Protein AF-A0A7C6KVX8-F1 (afdb_monomer)

Radius of gyration: 25.44 Å; Cα contacts (8 Å, |Δi|>4): 191; chains: 1; bounding box: 73×36×82 Å

Solvent-accessible surface area (backbone atoms only — not comparable to full-atom values): 11932 Å² total; per-residue (Å²): 121,67,71,62,55,55,54,54,48,50,69,53,52,52,57,51,51,51,51,53,50,49,52,53,51,48,54,49,52,55,50,52,53,51,52,50,56,51,50,50,53,52,53,51,50,55,49,51,52,50,51,53,52,51,48,54,50,51,53,39,50,52,25,49,78,69,70,36,53,68,60,26,51,53,50,50,52,53,54,48,51,57,48,48,57,53,47,54,48,60,64,42,96,44,65,71,57,26,53,47,52,54,50,52,36,57,59,26,52,80,67,69,28,49,64,46,72,58,85,64,84,68,69,61,83,66,73,63,62,65,70,33,53,56,51,38,54,52,51,44,46,60,52,34,52,63,48,40,76,74,47,97,60,95,70,48,51,37,40,35,37,74,47,78,54,102,92,51,44,29,42,34,30,38,20,72,65,31,33,37,40,37,49,38,72,61,41,73,53,60,78,60,84,76,93,65,69,79,82,63,50,49,75,44,54,58,91,57,75,93,76,126

Structure (mmCIF, N/CA/C/O backbone):
data_AF-A0A7C6KVX8-F1
#
_entry.id   AF-A0A7C6KVX8-F1
#
loop_
_atom_site.group_PDB
_atom_site.id
_atom_site.type_symbol
_atom_site.label_atom_id
_atom_site.label_alt_id
_atom_site.label_comp_id
_atom_site.label_asym_id
_atom_site.label_entity_id
_atom_site.label_seq_id
_atom_site.pdbx_PDB_ins_code
_atom_site.Cartn_x
_atom_site.Cartn_y
_atom_site.Cartn_z
_atom_site.occupancy
_atom_site.B_iso_or_equiv
_atom_site.auth_seq_id
_atom_site.auth_comp_id
_atom_site.auth_asym_id
_atom_site.auth_atom_id
_atom_site.pdbx_PDB_model_num
ATOM 1 N N . MET A 1 1 ? 49.716 -6.252 -47.836 1.00 56.88 1 MET A N 1
ATOM 2 C CA . MET A 1 1 ? 48.627 -5.275 -47.595 1.00 56.88 1 MET A CA 1
ATOM 3 C C . MET A 1 1 ? 47.658 -5.739 -46.505 1.00 56.88 1 MET A C 1
ATOM 5 O O . MET A 1 1 ? 47.149 -4.898 -45.782 1.00 56.88 1 MET A O 1
ATOM 9 N N . GLU A 1 2 ? 47.476 -7.051 -46.317 1.00 58.69 2 GLU A N 1
ATOM 10 C CA . GLU A 1 2 ? 46.505 -7.633 -45.374 1.00 58.69 2 GLU A CA 1
ATOM 11 C C . GLU A 1 2 ? 46.768 -7.326 -43.886 1.00 58.69 2 GLU A C 1
ATOM 13 O O . GLU A 1 2 ? 45.839 -7.007 -43.153 1.00 58.69 2 GLU A O 1
ATOM 18 N N . SER A 1 3 ? 48.030 -7.317 -43.436 1.00 62.38 3 SER A N 1
ATOM 19 C CA . SER A 1 3 ? 48.394 -7.066 -42.024 1.00 62.38 3 SER A CA 1
ATOM 20 C C . SER A 1 3 ? 47.939 -5.695 -41.485 1.00 62.38 3 SER A C 1
ATOM 22 O O . SER A 1 3 ? 47.524 -5.598 -40.331 1.00 62.38 3 SER A O 1
ATOM 24 N N . LYS A 1 4 ? 47.943 -4.640 -42.315 1.00 62.94 4 LYS A N 1
ATOM 25 C CA . LYS A 1 4 ? 47.500 -3.296 -41.895 1.00 62.94 4 LYS A CA 1
ATOM 26 C C . LYS A 1 4 ? 45.980 -3.217 -41.715 1.00 62.94 4 LYS A C 1
ATOM 28 O O . LYS A 1 4 ? 45.514 -2.502 -40.834 1.00 62.94 4 LYS A O 1
ATOM 33 N N . THR A 1 5 ? 45.217 -3.988 -42.488 1.00 66.88 5 THR A N 1
ATOM 34 C CA . THR A 1 5 ? 43.752 -4.055 -42.388 1.00 66.88 5 THR A CA 1
ATOM 35 C C . THR A 1 5 ? 43.309 -4.731 -41.087 1.00 66.88 5 THR A C 1
ATOM 37 O O . THR A 1 5 ? 42.406 -4.233 -40.417 1.00 66.88 5 THR A O 1
ATOM 40 N N . TYR A 1 6 ? 43.994 -5.804 -40.671 1.00 68.19 6 TYR A N 1
ATOM 41 C CA . TYR A 1 6 ? 43.733 -6.467 -39.386 1.00 68.19 6 TYR A CA 1
ATOM 42 C C . TYR A 1 6 ? 44.066 -5.575 -38.183 1.00 68.19 6 TYR A C 1
ATOM 44 O O . TYR A 1 6 ? 43.321 -5.566 -37.204 1.00 68.19 6 TYR A O 1
ATOM 52 N N . LEU A 1 7 ? 45.135 -4.776 -38.271 1.00 67.81 7 LEU A N 1
ATOM 53 C CA . LEU A 1 7 ? 45.539 -3.851 -37.208 1.00 67.81 7 LEU A CA 1
ATOM 54 C C . LEU A 1 7 ? 44.492 -2.746 -36.968 1.00 67.81 7 LEU A C 1
ATOM 56 O O . LEU A 1 7 ? 44.162 -2.435 -35.824 1.00 67.81 7 LEU A O 1
ATOM 60 N N . ILE A 1 8 ? 43.932 -2.188 -38.048 1.00 67.81 8 ILE A N 1
ATOM 61 C CA . ILE A 1 8 ? 42.885 -1.154 -37.987 1.00 67.81 8 ILE A CA 1
ATOM 62 C C . ILE A 1 8 ? 41.564 -1.751 -37.478 1.00 67.81 8 ILE A C 1
ATOM 64 O O . ILE A 1 8 ? 40.903 -1.150 -36.633 1.00 67.81 8 ILE A O 1
ATOM 68 N N . GLY A 1 9 ? 41.204 -2.958 -37.930 1.00 67.44 9 GLY A N 1
ATOM 69 C CA . GLY A 1 9 ? 40.016 -3.668 -37.448 1.00 67.44 9 GLY A CA 1
ATOM 70 C C . GLY A 1 9 ? 40.066 -3.946 -35.943 1.00 67.44 9 GLY A C 1
ATOM 71 O O . GLY A 1 9 ? 39.089 -3.697 -35.238 1.00 67.44 9 GLY A O 1
ATOM 72 N N . PHE A 1 10 ? 41.220 -4.375 -35.422 1.00 77.12 10 PHE A N 1
ATOM 73 C CA . PHE A 1 10 ? 41.399 -4.627 -33.989 1.00 77.12 10 PHE A CA 1
ATOM 74 C C . PHE A 1 10 ? 41.313 -3.339 -33.157 1.00 77.12 10 PHE A C 1
ATOM 76 O O . PHE A 1 10 ? 40.683 -3.332 -32.102 1.00 77.12 10 PHE A O 1
ATOM 83 N N . GLY A 1 11 ? 41.871 -2.232 -33.662 1.00 81.31 11 GLY A N 1
ATOM 84 C CA . GLY A 1 11 ? 41.847 -0.930 -32.989 1.00 81.31 11 GLY A CA 1
ATOM 85 C C . GLY A 1 11 ? 40.451 -0.326 -32.808 1.00 81.31 11 GLY A C 1
ATOM 86 O O . GLY A 1 11 ? 40.262 0.480 -31.903 1.00 81.31 11 GLY A O 1
ATOM 87 N N . VAL A 1 12 ? 39.467 -0.728 -33.622 1.00 84.75 12 VAL A N 1
ATOM 88 C CA . VAL A 1 12 ? 38.090 -0.200 -33.564 1.00 84.75 12 VAL A CA 1
ATOM 89 C C . VAL A 1 12 ? 37.104 -1.213 -32.977 1.00 84.75 12 VAL A C 1
ATOM 91 O O . VAL A 1 12 ? 36.265 -0.853 -32.157 1.00 84.75 12 VAL A O 1
ATOM 94 N N . ILE A 1 13 ? 37.208 -2.494 -33.335 1.00 87.19 13 ILE A N 1
ATOM 95 C CA . ILE A 1 13 ? 36.254 -3.522 -32.885 1.00 87.19 13 ILE A CA 1
ATOM 96 C C . ILE A 1 13 ? 36.458 -3.853 -31.403 1.00 87.19 13 ILE A C 1
ATOM 98 O O . ILE A 1 13 ? 35.490 -3.995 -30.657 1.00 87.19 13 ILE A O 1
ATOM 102 N N . PHE A 1 14 ? 37.710 -3.937 -30.951 1.00 89.19 14 PHE A N 1
ATOM 103 C CA . PHE A 1 14 ? 38.033 -4.266 -29.566 1.00 89.19 14 PHE A CA 1
ATOM 104 C C . PHE A 1 14 ? 37.477 -3.254 -28.541 1.00 89.19 14 PHE A C 1
ATOM 106 O O . PHE A 1 14 ? 36.813 -3.690 -27.596 1.00 89.19 14 PHE A O 1
ATOM 113 N N . PRO A 1 15 ? 37.636 -1.922 -28.704 1.00 91.25 15 PRO A N 1
ATOM 114 C CA . PRO A 1 15 ? 37.025 -0.967 -27.779 1.00 91.25 15 PRO A CA 1
ATOM 115 C C . PRO A 1 15 ? 35.493 -0.985 -27.833 1.00 91.25 15 PRO A C 1
ATOM 117 O O . PRO A 1 15 ? 34.857 -0.840 -26.792 1.00 91.25 15 PRO A O 1
ATOM 120 N N . ILE A 1 16 ? 34.883 -1.234 -28.999 1.00 92.50 16 ILE A N 1
ATOM 121 C CA . ILE A 1 16 ? 33.421 -1.383 -29.109 1.00 92.50 16 ILE A CA 1
ATOM 122 C C . ILE A 1 16 ? 32.939 -2.581 -28.281 1.00 92.50 16 ILE A C 1
ATOM 124 O O . ILE A 1 16 ? 31.969 -2.459 -27.532 1.00 92.50 16 ILE A O 1
ATOM 128 N N . LEU A 1 17 ? 33.636 -3.719 -28.352 1.00 92.12 17 LEU A N 1
ATOM 129 C CA . LEU A 1 17 ? 33.320 -4.895 -27.539 1.00 92.12 17 LEU A CA 1
ATOM 130 C C . LEU A 1 17 ? 33.461 -4.612 -26.039 1.00 92.12 17 LEU A C 1
ATOM 132 O O . LEU A 1 17 ? 32.598 -5.026 -25.265 1.00 92.12 17 LEU A O 1
ATOM 136 N N . ILE A 1 18 ? 34.490 -3.863 -25.627 1.00 94.12 18 ILE A N 1
ATOM 137 C CA . ILE A 1 18 ? 34.662 -3.441 -24.228 1.00 94.12 18 ILE A CA 1
ATOM 138 C C . ILE A 1 18 ? 33.504 -2.546 -23.780 1.00 94.12 18 ILE A C 1
ATOM 140 O O . ILE A 1 18 ? 32.962 -2.765 -22.700 1.00 94.12 18 ILE A O 1
ATOM 144 N N . ILE A 1 19 ? 33.088 -1.577 -24.598 1.00 94.81 19 ILE A N 1
ATOM 145 C CA . ILE A 1 19 ? 31.966 -0.683 -24.276 1.00 94.81 19 ILE A CA 1
ATOM 146 C C . ILE A 1 19 ? 30.667 -1.483 -24.132 1.00 94.81 19 ILE A C 1
ATOM 148 O O . ILE A 1 19 ? 29.931 -1.288 -23.166 1.00 94.81 19 ILE A O 1
ATOM 152 N N . ILE A 1 20 ? 30.400 -2.426 -25.043 1.00 94.75 20 ILE A N 1
ATOM 153 C CA . ILE A 1 20 ? 29.229 -3.312 -24.959 1.00 94.75 20 ILE A CA 1
ATOM 154 C C . ILE A 1 20 ? 29.292 -4.154 -23.680 1.00 94.75 20 ILE A C 1
ATOM 156 O O . ILE A 1 20 ? 28.305 -4.245 -22.950 1.00 94.75 20 ILE A O 1
ATOM 160 N N . PHE A 1 21 ? 30.452 -4.733 -23.369 1.00 94.88 21 PHE A N 1
ATOM 161 C CA . PHE A 1 21 ? 30.649 -5.538 -22.167 1.00 94.88 21 PHE A CA 1
ATOM 162 C C . PHE A 1 21 ? 30.443 -4.720 -20.883 1.00 94.88 21 PHE A C 1
ATOM 164 O O . PHE A 1 21 ? 29.712 -5.147 -19.986 1.00 94.88 21 PHE A O 1
ATOM 171 N N . GLN A 1 22 ? 30.999 -3.507 -20.819 1.00 92.12 22 GLN A N 1
ATOM 172 C CA . GLN A 1 22 ? 30.779 -2.574 -19.714 1.00 92.12 22 GLN A CA 1
ATOM 173 C C . GLN A 1 22 ? 29.308 -2.166 -19.594 1.00 92.12 22 GLN A C 1
ATOM 175 O O . GLN A 1 22 ? 28.780 -2.148 -18.485 1.00 92.12 22 GLN A O 1
ATOM 180 N N . ALA A 1 23 ? 28.612 -1.914 -20.707 1.00 93.06 23 ALA A N 1
ATOM 181 C CA . ALA A 1 23 ? 27.185 -1.593 -20.706 1.00 93.06 23 ALA A CA 1
ATOM 182 C C . ALA A 1 23 ? 26.330 -2.759 -20.173 1.00 93.06 23 ALA A C 1
ATOM 184 O O . ALA A 1 23 ? 25.389 -2.545 -19.403 1.00 93.06 23 ALA A O 1
ATOM 185 N N . VAL A 1 24 ? 26.675 -4.002 -20.526 1.00 93.94 24 VAL A N 1
ATOM 186 C CA . VAL A 1 24 ? 26.011 -5.211 -20.011 1.00 93.94 24 VAL A CA 1
ATOM 187 C C . VAL A 1 24 ? 26.239 -5.363 -18.505 1.00 93.94 24 VAL A C 1
ATOM 189 O O . VAL A 1 24 ? 25.276 -5.578 -17.762 1.00 93.94 24 VAL A O 1
ATOM 192 N N . ILE A 1 25 ? 27.481 -5.202 -18.034 1.00 92.88 25 ILE A N 1
ATOM 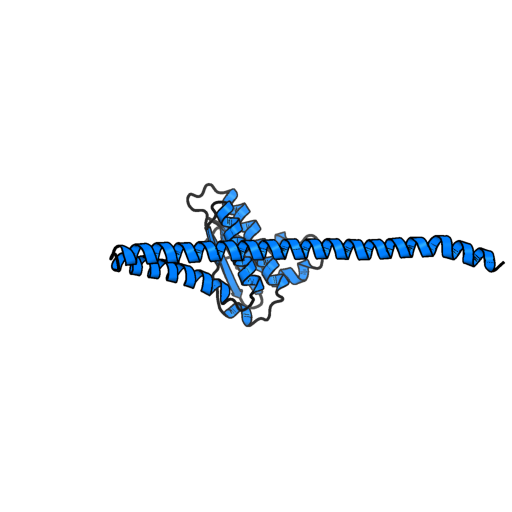193 C CA . ILE A 1 25 ? 27.819 -5.249 -16.602 1.00 92.88 25 ILE A CA 1
ATOM 194 C C . ILE A 1 25 ? 27.097 -4.138 -15.841 1.00 92.88 25 ILE A C 1
ATOM 196 O O . ILE A 1 25 ? 26.489 -4.399 -14.804 1.00 92.88 25 ILE A O 1
ATOM 200 N N . TYR A 1 26 ? 27.102 -2.918 -16.374 1.00 92.50 26 TYR A N 1
ATOM 201 C CA . TYR A 1 26 ? 26.424 -1.776 -15.776 1.00 92.50 26 TYR A CA 1
ATOM 202 C C . TYR A 1 26 ? 24.926 -2.052 -15.606 1.00 92.50 26 TYR A C 1
ATOM 204 O O . TYR A 1 26 ? 24.391 -1.921 -14.506 1.00 92.50 26 TYR A O 1
ATOM 212 N N . LYS A 1 27 ? 24.256 -2.546 -16.657 1.00 88.25 27 LYS A N 1
ATOM 213 C CA . LYS A 1 27 ? 22.830 -2.899 -16.602 1.00 88.25 27 LYS A CA 1
ATOM 214 C C . LYS A 1 27 ? 22.548 -4.004 -15.580 1.00 88.25 27 LYS A C 1
ATOM 216 O O . LYS A 1 27 ? 21.542 -3.935 -14.873 1.00 88.25 27 LYS A O 1
ATOM 221 N N . LYS A 1 28 ? 23.431 -5.004 -15.468 1.00 91.06 28 LYS A N 1
ATOM 222 C CA . LYS A 1 28 ? 23.326 -6.064 -14.453 1.00 91.06 28 LYS A CA 1
ATOM 223 C C . LYS A 1 28 ? 23.480 -5.504 -13.038 1.00 91.06 28 LYS A C 1
ATOM 225 O O . LYS A 1 28 ? 22.667 -5.836 -12.183 1.00 91.06 28 LYS A O 1
ATOM 230 N N . ASN A 1 29 ? 24.459 -4.633 -12.804 1.00 89.06 29 ASN A N 1
ATOM 231 C CA . ASN A 1 29 ? 24.709 -4.023 -11.497 1.00 89.06 29 ASN A CA 1
ATOM 232 C C . ASN A 1 29 ? 23.546 -3.131 -11.051 1.00 89.06 29 ASN A C 1
ATOM 234 O O . ASN A 1 29 ? 23.109 -3.231 -9.907 1.00 89.06 29 ASN A O 1
ATOM 238 N N . VAL A 1 30 ? 22.983 -2.328 -11.961 1.00 89.75 30 VAL A N 1
ATOM 239 C CA . VAL A 1 30 ? 21.767 -1.543 -11.689 1.00 89.75 30 VAL A CA 1
ATOM 240 C C . VAL A 1 30 ? 20.596 -2.462 -11.341 1.00 89.75 30 VAL A C 1
ATOM 242 O O . VAL A 1 30 ? 19.888 -2.213 -10.369 1.00 89.75 30 VAL A O 1
ATOM 245 N N . ARG A 1 31 ? 20.411 -3.562 -12.085 1.00 84.44 31 ARG A N 1
ATOM 246 C CA . ARG A 1 31 ? 19.345 -4.532 -11.806 1.00 84.44 31 ARG A CA 1
ATOM 247 C C . ARG A 1 31 ? 19.525 -5.205 -10.446 1.00 84.44 31 ARG A C 1
ATOM 249 O O . ARG A 1 31 ? 18.557 -5.317 -9.710 1.00 84.44 31 ARG A O 1
ATOM 256 N N . LEU A 1 32 ? 20.743 -5.621 -10.104 1.00 88.62 32 LEU A N 1
ATOM 257 C CA . LEU A 1 32 ? 21.057 -6.223 -8.805 1.00 88.62 32 LEU A CA 1
ATOM 258 C C . LEU A 1 32 ? 20.815 -5.246 -7.655 1.00 88.62 32 LEU A C 1
ATOM 260 O O . LEU A 1 32 ? 20.210 -5.625 -6.658 1.00 88.62 32 LEU A O 1
ATOM 264 N N . LYS A 1 33 ? 21.215 -3.980 -7.816 1.00 87.44 33 LYS A N 1
ATOM 265 C CA . LYS A 1 33 ? 20.947 -2.939 -6.822 1.00 87.44 33 LYS A CA 1
ATOM 266 C C . LYS A 1 33 ? 19.443 -2.745 -6.607 1.00 87.44 33 LYS A C 1
ATOM 268 O O . LYS A 1 33 ? 18.997 -2.741 -5.467 1.00 87.44 33 LYS A O 1
ATOM 273 N N . LEU A 1 34 ? 18.668 -2.693 -7.693 1.00 78.38 34 LEU A N 1
ATOM 274 C CA . LEU A 1 34 ? 17.209 -2.607 -7.630 1.00 78.38 34 LEU A CA 1
ATOM 275 C C . LEU A 1 34 ? 16.588 -3.824 -6.925 1.00 78.38 34 LEU A C 1
ATOM 277 O O . LEU A 1 34 ? 15.692 -3.656 -6.105 1.00 78.38 34 LEU A O 1
ATOM 281 N N . LEU A 1 35 ? 17.053 -5.043 -7.224 1.00 77.50 35 LEU A N 1
ATOM 282 C CA . LEU A 1 35 ? 16.567 -6.250 -6.546 1.00 77.50 35 LEU A CA 1
ATOM 283 C C . LEU A 1 35 ? 16.847 -6.202 -5.041 1.00 77.50 35 LEU A C 1
ATOM 285 O O . LEU A 1 35 ? 15.952 -6.512 -4.262 1.00 77.50 35 LEU A O 1
ATOM 289 N N . ASN A 1 36 ? 18.049 -5.783 -4.642 1.00 82.50 36 ASN A N 1
ATOM 290 C CA . ASN A 1 36 ? 18.420 -5.675 -3.232 1.00 82.50 36 ASN A CA 1
ATOM 291 C C . ASN A 1 36 ? 17.589 -4.606 -2.511 1.00 82.50 36 ASN A C 1
ATOM 293 O O . ASN A 1 36 ? 17.108 -4.850 -1.412 1.00 82.50 36 ASN A O 1
ATOM 297 N N . GLU A 1 37 ? 17.367 -3.445 -3.133 1.00 80.12 37 GLU A N 1
ATOM 298 C CA . GLU A 1 37 ? 16.512 -2.391 -2.569 1.00 80.12 37 GLU A CA 1
ATOM 299 C C . GLU A 1 37 ? 15.067 -2.872 -2.385 1.00 80.12 37 GLU A C 1
ATOM 301 O O . GLU A 1 37 ? 14.465 -2.641 -1.338 1.00 80.12 37 GLU A O 1
ATOM 306 N N . ILE A 1 38 ? 14.520 -3.586 -3.374 1.00 75.25 38 ILE A N 1
ATOM 307 C CA . ILE A 1 38 ? 13.195 -4.203 -3.268 1.00 75.25 38 ILE A CA 1
ATOM 308 C C . ILE A 1 38 ? 13.185 -5.232 -2.132 1.00 75.25 38 ILE A C 1
ATOM 310 O O . ILE A 1 38 ? 12.278 -5.216 -1.304 1.00 75.25 38 ILE A O 1
ATOM 314 N N . GLN A 1 39 ? 14.191 -6.105 -2.060 1.00 75.56 39 GLN A N 1
ATOM 315 C CA . GLN A 1 39 ? 14.293 -7.127 -1.022 1.00 75.56 39 GLN A CA 1
ATOM 316 C C . GLN A 1 39 ? 14.352 -6.511 0.379 1.00 75.56 39 GLN A C 1
ATOM 318 O O . GLN A 1 39 ? 13.631 -6.963 1.266 1.00 75.56 39 GLN A O 1
ATOM 323 N N . GLU A 1 40 ? 15.142 -5.457 0.575 1.00 81.88 40 GLU A N 1
ATOM 324 C CA . GLU A 1 40 ? 15.205 -4.739 1.849 1.00 81.88 40 GLU A CA 1
ATOM 325 C C . GLU A 1 40 ? 13.864 -4.099 2.213 1.00 81.88 40 GLU A C 1
ATOM 327 O O . GLU A 1 40 ? 13.428 -4.230 3.356 1.00 81.88 40 GLU A O 1
ATOM 332 N N . GLN A 1 41 ? 13.159 -3.497 1.248 1.00 70.94 41 GLN A N 1
ATOM 333 C CA . GLN A 1 41 ? 11.810 -2.960 1.471 1.00 70.94 41 GLN A CA 1
ATOM 334 C C . GLN A 1 41 ? 10.815 -4.053 1.891 1.00 70.94 41 GLN A C 1
ATOM 336 O O . GLN A 1 41 ? 10.010 -3.854 2.804 1.00 70.94 41 GLN A O 1
ATOM 341 N N . TYR A 1 42 ? 10.878 -5.234 1.270 1.00 65.06 42 TYR A N 1
ATOM 342 C CA . TYR A 1 42 ? 10.060 -6.379 1.678 1.00 65.06 42 TYR A CA 1
ATOM 343 C C . TYR A 1 42 ? 10.419 -6.858 3.087 1.00 65.06 42 TYR A C 1
ATOM 345 O O . TYR A 1 42 ? 9.534 -7.091 3.909 1.00 65.06 42 TYR A O 1
ATOM 353 N N . LEU A 1 43 ? 11.711 -6.974 3.399 1.00 71.88 43 LEU A N 1
ATOM 354 C CA . LEU A 1 43 ? 12.171 -7.395 4.720 1.00 71.88 43 LEU A CA 1
ATOM 355 C C . LEU A 1 43 ? 11.807 -6.381 5.807 1.00 71.88 43 LEU A C 1
ATOM 357 O O . LEU A 1 43 ? 11.501 -6.790 6.929 1.00 71.88 43 LEU A O 1
ATOM 361 N N . SER A 1 44 ? 11.836 -5.080 5.513 1.00 72.75 44 SER A N 1
ATOM 362 C CA . SER A 1 44 ? 11.389 -4.049 6.452 1.00 72.75 44 SER A CA 1
ATOM 363 C C . SER A 1 44 ? 9.882 -4.115 6.678 1.00 72.75 44 SER A C 1
ATOM 365 O O . SER A 1 44 ? 9.442 -4.022 7.821 1.00 72.75 44 SER A O 1
ATOM 367 N N . LEU A 1 45 ? 9.097 -4.360 5.623 1.00 67.62 45 LEU A N 1
ATOM 368 C CA . LEU A 1 45 ? 7.649 -4.527 5.736 1.00 67.62 45 LEU A CA 1
ATOM 369 C C . LEU A 1 45 ? 7.293 -5.734 6.616 1.00 67.62 45 LEU A C 1
ATOM 371 O O . LEU A 1 45 ? 6.506 -5.607 7.549 1.00 67.62 45 LEU A O 1
ATOM 375 N N . ILE A 1 46 ? 7.932 -6.885 6.380 1.00 69.00 46 ILE A N 1
ATOM 376 C CA . ILE A 1 46 ? 7.744 -8.098 7.196 1.00 69.00 46 ILE A CA 1
ATOM 377 C C . ILE A 1 46 ? 8.131 -7.845 8.660 1.00 69.00 46 ILE A C 1
ATOM 379 O O . ILE A 1 46 ? 7.468 -8.337 9.575 1.00 69.00 46 ILE A O 1
ATOM 383 N N . ARG A 1 47 ? 9.212 -7.093 8.904 1.00 77.25 47 ARG A N 1
ATOM 384 C CA . ARG A 1 47 ? 9.629 -6.713 10.263 1.00 77.25 47 ARG A CA 1
ATOM 385 C C . ARG A 1 47 ? 8.574 -5.851 10.953 1.00 77.25 47 ARG A C 1
ATOM 387 O O . ARG A 1 47 ? 8.237 -6.156 12.093 1.00 77.25 47 ARG A O 1
ATOM 394 N N . SER A 1 48 ? 8.030 -4.849 10.261 1.00 73.44 48 SER A N 1
ATOM 395 C CA . SER A 1 48 ? 6.948 -4.003 10.782 1.00 73.44 48 SER A CA 1
ATOM 396 C C . SER A 1 48 ? 5.712 -4.830 11.125 1.00 73.44 48 SER A C 1
ATOM 398 O O . SER A 1 48 ? 5.234 -4.774 12.248 1.00 73.44 48 SER A O 1
ATOM 400 N N . GLN A 1 49 ? 5.264 -5.699 10.213 1.00 69.81 49 GLN A N 1
ATOM 401 C CA . GLN A 1 49 ? 4.102 -6.553 10.471 1.00 69.81 49 GLN A CA 1
ATOM 402 C C . GLN A 1 49 ? 4.299 -7.463 11.686 1.00 69.81 49 GLN A C 1
ATOM 404 O O . GLN A 1 49 ? 3.389 -7.646 12.487 1.00 69.81 49 GLN A O 1
ATOM 409 N N . ARG A 1 50 ? 5.496 -8.037 11.852 1.00 77.50 50 ARG A N 1
ATOM 410 C CA . ARG A 1 50 ? 5.807 -8.866 13.023 1.00 77.50 50 ARG A CA 1
ATOM 411 C C . ARG A 1 50 ? 5.787 -8.058 14.314 1.00 77.50 50 ARG A C 1
ATOM 413 O O . ARG A 1 50 ? 5.339 -8.576 15.331 1.00 77.50 50 ARG A O 1
ATOM 420 N N . HIS A 1 51 ? 6.308 -6.836 14.276 1.00 81.25 51 HIS A N 1
ATOM 421 C CA . HIS A 1 51 ? 6.269 -5.928 15.413 1.00 81.25 51 HIS A CA 1
ATOM 422 C C . HIS A 1 51 ? 4.821 -5.641 15.824 1.00 81.25 51 HIS A C 1
ATOM 424 O O . HIS A 1 51 ? 4.484 -5.808 16.993 1.00 81.25 51 HIS A O 1
ATOM 430 N N . ASP A 1 52 ? 3.959 -5.317 14.861 1.00 78.50 52 ASP A N 1
ATOM 431 C CA . ASP A 1 52 ? 2.548 -5.022 15.119 1.00 78.50 52 ASP A CA 1
ATOM 432 C C . ASP A 1 52 ? 1.815 -6.247 15.687 1.00 78.50 52 ASP A C 1
ATOM 434 O O . ASP A 1 52 ? 1.155 -6.145 16.716 1.00 78.50 52 ASP A O 1
ATOM 438 N N . LEU A 1 53 ? 2.044 -7.438 15.119 1.00 78.69 53 LEU A N 1
ATOM 439 C CA . LEU A 1 53 ? 1.495 -8.694 15.650 1.00 78.69 53 LEU A CA 1
ATOM 440 C C . LEU A 1 53 ? 1.970 -8.999 17.076 1.00 78.69 53 LEU A C 1
ATOM 442 O O . LEU A 1 53 ? 1.198 -9.480 17.905 1.00 78.69 53 LEU A O 1
ATOM 446 N N . MET A 1 54 ? 3.249 -8.758 17.376 1.00 85.75 54 MET A N 1
ATOM 447 C CA . MET A 1 54 ? 3.761 -8.948 18.735 1.00 85.75 54 MET A CA 1
ATOM 448 C C . MET A 1 54 ? 3.153 -7.945 19.710 1.00 85.75 54 MET A C 1
ATOM 450 O O . MET A 1 54 ? 2.883 -8.320 20.847 1.00 85.75 54 MET A O 1
ATOM 454 N N . ASN A 1 55 ? 2.910 -6.708 19.279 1.00 89.31 55 ASN A N 1
ATOM 455 C CA . ASN A 1 55 ? 2.231 -5.707 20.091 1.00 89.31 55 ASN A CA 1
ATOM 456 C C . ASN A 1 55 ? 0.790 -6.140 20.403 1.00 89.31 55 ASN A C 1
ATOM 458 O O . ASN A 1 55 ? 0.400 -6.163 21.569 1.00 89.31 55 ASN A O 1
ATOM 462 N N . ASP A 1 56 ? 0.047 -6.610 19.396 1.00 86.69 56 ASP A N 1
ATOM 463 C CA . ASP A 1 56 ? -1.304 -7.145 19.593 1.00 86.69 56 ASP A CA 1
ATOM 464 C C . ASP A 1 56 ? -1.297 -8.276 20.638 1.00 86.69 56 ASP A C 1
ATOM 466 O O . ASP A 1 56 ? -2.091 -8.268 21.584 1.00 86.69 56 ASP A O 1
ATOM 470 N N . PHE A 1 57 ? -0.349 -9.219 20.543 1.00 90.38 57 PHE A N 1
ATOM 471 C CA . PHE A 1 57 ? -0.210 -10.282 21.544 1.00 90.38 57 PHE A CA 1
ATOM 472 C C . PHE A 1 57 ? 0.190 -9.771 22.926 1.00 90.38 57 PHE A C 1
ATOM 474 O O . PHE A 1 57 ? -0.313 -10.295 23.918 1.00 90.38 57 PHE A O 1
ATOM 481 N N . GLN A 1 58 ? 1.060 -8.766 23.022 1.00 94.50 58 GLN A N 1
ATOM 482 C CA . GLN A 1 58 ? 1.436 -8.165 24.302 1.00 94.50 58 GLN A CA 1
ATOM 483 C C . GLN A 1 58 ? 0.238 -7.499 24.984 1.00 94.50 58 GLN A C 1
ATOM 485 O O . GLN A 1 58 ? 0.037 -7.698 26.183 1.00 94.50 58 GLN A O 1
ATOM 490 N N . VAL A 1 59 ? -0.588 -6.767 24.234 1.00 94.00 59 VAL A N 1
ATOM 491 C CA . VAL A 1 59 ? -1.811 -6.135 24.750 1.00 94.00 59 VAL A CA 1
ATOM 492 C C . VAL A 1 59 ? -2.805 -7.193 25.231 1.00 94.00 59 VAL A C 1
ATOM 494 O O . VAL A 1 59 ? -3.299 -7.113 26.359 1.00 94.00 59 VAL A O 1
ATOM 497 N N . ILE A 1 60 ? -3.052 -8.225 24.418 1.00 93.06 60 ILE A N 1
ATOM 498 C CA . ILE A 1 60 ? -3.932 -9.347 24.776 1.00 93.06 60 ILE A CA 1
ATOM 499 C C . ILE A 1 60 ? -3.424 -10.044 26.042 1.00 93.06 60 ILE A C 1
ATOM 501 O O . ILE A 1 60 ? -4.189 -10.255 26.985 1.00 93.06 60 ILE A O 1
ATOM 505 N N . TYR A 1 61 ? -2.130 -10.364 26.088 1.00 93.00 61 TYR A N 1
ATOM 506 C CA . TYR A 1 61 ? -1.499 -11.005 27.237 1.00 93.00 61 TYR A CA 1
ATOM 507 C C . TYR A 1 61 ? -1.619 -10.145 28.501 1.00 93.00 61 TYR A C 1
ATOM 509 O O . TYR A 1 61 ? -1.991 -10.658 29.556 1.00 93.00 61 TYR A O 1
ATOM 517 N N . GLY A 1 62 ? -1.400 -8.831 28.393 1.00 96.00 62 GLY A N 1
ATOM 518 C CA . GLY A 1 62 ? -1.576 -7.891 29.498 1.00 96.00 62 GLY A CA 1
ATOM 519 C C . GLY A 1 62 ? -3.012 -7.859 30.031 1.00 96.00 62 GLY A C 1
ATOM 520 O O . GLY A 1 62 ? -3.217 -7.865 31.246 1.00 96.00 62 GLY A O 1
ATOM 521 N N . TYR A 1 63 ? -4.025 -7.894 29.158 1.00 96.88 63 TYR A N 1
ATOM 522 C CA . TYR A 1 63 ? -5.419 -7.990 29.603 1.00 96.88 63 TYR A CA 1
ATOM 523 C C . TYR A 1 63 ? -5.716 -9.303 30.331 1.00 96.88 63 TYR A C 1
ATOM 525 O O . TYR A 1 63 ? -6.389 -9.270 31.364 1.00 96.88 63 TYR A O 1
ATOM 533 N N . ILE A 1 64 ? -5.189 -10.430 29.845 1.00 94.50 64 ILE A N 1
ATOM 534 C CA . ILE A 1 64 ? -5.349 -11.741 30.492 1.00 94.50 64 ILE A CA 1
ATOM 535 C C . ILE A 1 64 ? -4.679 -11.746 31.873 1.00 94.50 64 ILE A C 1
ATOM 537 O O . ILE A 1 64 ? -5.307 -12.144 32.850 1.00 94.50 64 ILE A O 1
ATOM 541 N N . GLN A 1 65 ? -3.445 -11.240 31.993 1.00 96.50 65 GLN A N 1
ATOM 542 C CA . GLN A 1 65 ? -2.741 -11.155 33.282 1.00 96.50 65 GLN A CA 1
ATOM 543 C C . GLN A 1 65 ? -3.488 -10.305 34.318 1.00 96.50 65 GLN A C 1
ATOM 545 O O . GLN A 1 65 ? -3.427 -10.584 35.513 1.00 96.50 65 GLN A O 1
ATOM 550 N N . LEU A 1 66 ? -4.215 -9.280 33.869 1.00 96.06 66 LEU A N 1
ATOM 551 C CA . LEU A 1 66 ? -5.032 -8.418 34.723 1.00 96.06 66 LEU A CA 1
ATOM 552 C C . LEU A 1 66 ? -6.439 -8.983 34.997 1.00 96.06 66 LEU A C 1
ATOM 554 O O . LEU A 1 66 ? -7.276 -8.255 35.531 1.00 96.06 66 LEU A O 1
ATOM 558 N N . ASN A 1 67 ? -6.727 -10.236 34.613 1.00 94.50 67 ASN A N 1
ATOM 559 C CA . ASN A 1 67 ? -8.057 -10.863 34.664 1.00 94.50 67 ASN A CA 1
ATOM 560 C C . ASN A 1 67 ? -9.156 -10.063 33.930 1.00 94.50 67 ASN A C 1
ATOM 562 O O . ASN A 1 67 ? -10.345 -10.195 34.218 1.00 94.50 67 ASN A O 1
ATOM 566 N N . LYS A 1 68 ? -8.785 -9.237 32.944 1.00 95.62 68 LYS A N 1
ATOM 567 C CA . LYS A 1 68 ? -9.708 -8.437 32.119 1.00 95.62 68 LYS A CA 1
ATOM 568 C C . LYS A 1 68 ? -10.100 -9.203 30.854 1.00 95.62 68 LYS A C 1
ATOM 570 O O . LYS A 1 68 ? -9.908 -8.723 29.737 1.00 95.62 68 LYS A O 1
ATOM 575 N N . ASN A 1 69 ? -10.658 -10.398 31.036 1.00 91.81 69 ASN A N 1
ATOM 576 C CA . ASN A 1 69 ? -10.931 -11.339 29.945 1.00 91.81 69 ASN A CA 1
ATOM 577 C C . ASN A 1 69 ? -11.894 -10.778 28.887 1.00 91.81 69 ASN A C 1
ATOM 579 O O . ASN A 1 69 ? -11.687 -10.996 27.696 1.00 91.81 69 ASN A O 1
ATOM 583 N N . GLU A 1 70 ? -12.901 -10.001 29.294 1.00 93.44 70 GLU A N 1
ATOM 584 C CA . GLU A 1 70 ? -13.840 -9.357 28.362 1.00 93.44 70 GLU A CA 1
ATOM 585 C C . GLU A 1 70 ? -13.135 -8.373 27.420 1.00 93.44 70 GLU A C 1
ATOM 587 O O . GLU A 1 70 ? -13.363 -8.411 26.213 1.00 93.44 70 GLU A O 1
ATOM 592 N N . LYS A 1 71 ? -12.205 -7.563 27.945 1.00 90.25 71 LYS A N 1
ATOM 593 C CA . LYS A 1 71 ? -11.417 -6.612 27.143 1.00 90.25 71 LYS A CA 1
ATOM 594 C C . LYS A 1 71 ? -10.429 -7.315 26.220 1.00 90.25 71 LYS A C 1
ATOM 596 O O . LYS A 1 71 ? -10.242 -6.881 25.089 1.00 90.25 71 LYS A O 1
ATOM 601 N N . ALA A 1 72 ? -9.825 -8.415 26.676 1.00 92.44 72 ALA A N 1
ATOM 602 C CA . ALA A 1 72 ? -8.984 -9.246 25.819 1.00 92.44 72 ALA A CA 1
ATOM 603 C C . ALA A 1 72 ? -9.790 -9.790 24.628 1.00 92.44 72 ALA A C 1
ATOM 605 O O . ALA A 1 72 ? -9.337 -9.718 23.489 1.00 92.44 72 ALA A O 1
ATOM 606 N N . LEU A 1 73 ? -11.004 -10.288 24.882 1.00 90.06 73 LEU A N 1
ATOM 607 C CA . LEU A 1 73 ? -11.883 -10.834 23.850 1.00 90.06 73 LEU A CA 1
ATOM 608 C C . LEU A 1 73 ? -12.366 -9.758 22.866 1.00 90.06 73 LEU A C 1
ATOM 610 O O . LEU A 1 73 ? -12.398 -10.002 21.661 1.00 90.06 73 LEU A O 1
ATOM 614 N N . GLU A 1 74 ? -12.722 -8.574 23.364 1.00 92.25 74 GLU A N 1
ATOM 615 C CA . GLU A 1 74 ? -13.079 -7.415 22.540 1.00 92.25 74 GLU A CA 1
ATOM 616 C C . GLU A 1 74 ? -11.918 -7.006 21.623 1.00 92.25 74 GLU A C 1
ATOM 618 O O . GLU A 1 74 ? -12.100 -6.882 20.410 1.00 92.25 74 GLU A O 1
ATOM 623 N N . TYR A 1 75 ? -10.707 -6.906 22.176 1.00 91.50 75 TYR A N 1
ATOM 624 C CA . TYR A 1 75 ? -9.510 -6.574 21.410 1.00 91.50 75 TYR A CA 1
ATOM 625 C C . TYR A 1 75 ? -9.194 -7.630 20.343 1.00 91.50 75 TYR A C 1
ATOM 627 O O . TYR A 1 75 ? -8.924 -7.284 19.195 1.00 91.50 75 TYR A O 1
ATOM 635 N N . ILE A 1 76 ? -9.295 -8.923 20.682 1.00 88.75 76 ILE A N 1
ATOM 636 C CA . ILE A 1 76 ? -9.117 -10.030 19.727 1.00 88.75 76 ILE A CA 1
ATOM 637 C C . ILE A 1 76 ? -10.123 -9.931 18.577 1.00 88.75 76 ILE A C 1
ATOM 639 O O . ILE A 1 76 ? -9.738 -10.119 17.424 1.00 88.75 76 ILE A O 1
ATOM 643 N N . ARG A 1 77 ? -11.400 -9.631 18.856 1.00 87.06 77 ARG A N 1
ATOM 644 C CA . ARG A 1 77 ? -12.418 -9.466 17.803 1.00 87.06 77 ARG A CA 1
ATOM 645 C C . ARG A 1 77 ? -12.055 -8.325 16.859 1.00 87.06 77 ARG A C 1
ATOM 647 O O . ARG A 1 77 ? -12.070 -8.526 15.648 1.00 87.06 77 ARG A O 1
ATOM 654 N N . HIS A 1 78 ? -11.667 -7.175 17.404 1.00 83.31 78 HIS A N 1
ATOM 655 C CA . HIS A 1 78 ? -11.260 -6.018 16.611 1.00 83.31 78 HIS A CA 1
ATOM 656 C C . HIS A 1 78 ? -10.006 -6.306 15.763 1.00 83.31 78 HIS A C 1
ATOM 658 O O . HIS A 1 78 ? -9.993 -6.065 14.555 1.00 83.31 78 HIS A O 1
ATOM 664 N N . ALA A 1 79 ? -8.968 -6.898 16.362 1.00 79.19 79 ALA A N 1
ATOM 665 C CA . ALA A 1 79 ? -7.749 -7.291 15.656 1.00 79.19 79 ALA A CA 1
ATOM 666 C C . ALA A 1 79 ? -8.029 -8.341 14.563 1.00 79.19 79 ALA A C 1
ATOM 668 O O . ALA A 1 79 ? -7.490 -8.262 13.457 1.00 79.19 79 ALA A O 1
ATOM 669 N N . SER A 1 80 ? -8.921 -9.298 14.835 1.00 75.50 80 SER A N 1
ATOM 670 C CA . SER A 1 80 ? -9.340 -10.315 13.869 1.00 75.50 80 SER A CA 1
ATOM 671 C C . SER A 1 80 ? -10.110 -9.715 12.692 1.00 75.50 80 SER A C 1
ATOM 673 O O . SER A 1 80 ? -9.867 -10.116 11.556 1.00 75.50 80 SER A O 1
ATOM 675 N N . GLN A 1 81 ? -10.977 -8.731 12.934 1.00 74.19 81 GLN A N 1
ATOM 676 C CA . GLN A 1 81 ? -11.716 -8.035 11.881 1.00 74.19 81 GLN A CA 1
ATOM 677 C C . GLN A 1 81 ? -10.768 -7.256 10.957 1.00 74.19 81 GLN A C 1
ATOM 679 O O . GLN A 1 81 ? -10.783 -7.468 9.744 1.00 74.19 81 GLN A O 1
ATOM 684 N N . LYS A 1 82 ? -9.834 -6.486 11.531 1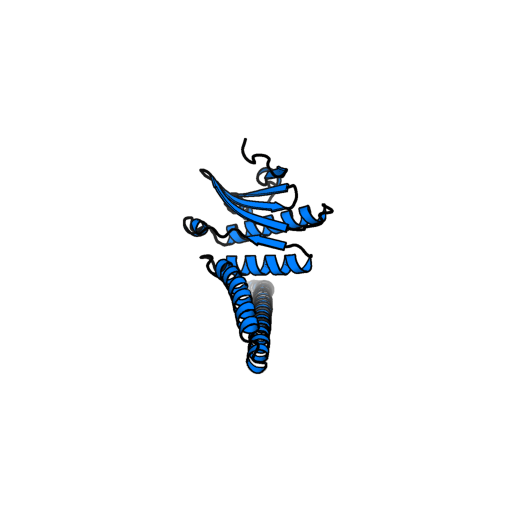.00 69.50 82 LYS A N 1
ATOM 685 C CA . LYS A 1 82 ? -8.766 -5.809 10.777 1.00 69.50 82 LYS A CA 1
ATOM 686 C C . LYS A 1 82 ? -7.926 -6.800 9.957 1.00 69.50 82 LYS A C 1
ATOM 688 O O . LYS A 1 82 ? -7.593 -6.554 8.798 1.00 69.50 82 LYS A O 1
ATOM 693 N N . SER A 1 83 ? -7.606 -7.958 10.539 1.00 66.19 83 SER A N 1
ATOM 694 C CA . SER A 1 83 ? -6.872 -9.029 9.855 1.00 66.19 83 SER A CA 1
ATOM 695 C C . SER A 1 83 ? -7.684 -9.681 8.727 1.00 66.19 83 SER A C 1
ATOM 697 O O . SER A 1 83 ? -7.119 -10.015 7.687 1.00 66.19 83 SER A O 1
ATOM 699 N N . GLN A 1 84 ? -9.006 -9.828 8.869 1.00 65.25 84 GLN A N 1
ATOM 700 C CA . GLN A 1 84 ? -9.879 -10.344 7.810 1.00 65.25 84 GLN A CA 1
ATOM 701 C C . GLN A 1 84 ? -9.986 -9.398 6.614 1.00 65.25 84 GLN A C 1
ATOM 703 O O . GLN A 1 84 ? -10.002 -9.880 5.479 1.00 65.25 84 GLN A O 1
ATOM 708 N N . GLU A 1 85 ? -10.033 -8.088 6.847 1.00 62.94 85 GLU A N 1
ATOM 709 C CA . GLU A 1 85 ? -10.040 -7.063 5.794 1.00 62.94 85 GLU A CA 1
ATOM 710 C C . GLU A 1 85 ? -8.721 -7.074 5.003 1.00 62.94 85 GLU A C 1
ATOM 712 O O . GLU A 1 85 ? -8.717 -7.125 3.771 1.00 62.94 85 GLU A O 1
ATOM 717 N N . LEU A 1 86 ? -7.587 -7.154 5.707 1.00 60.12 86 LEU A N 1
ATOM 718 C CA . LEU A 1 86 ? -6.266 -7.380 5.108 1.00 60.12 86 LEU A CA 1
ATOM 719 C C . LEU A 1 86 ? -6.185 -8.723 4.366 1.00 60.12 86 LEU A C 1
ATOM 721 O O . LEU A 1 86 ? -5.674 -8.801 3.248 1.00 60.12 86 LEU A O 1
ATOM 725 N N . GLY A 1 87 ? -6.731 -9.785 4.955 1.00 59.09 87 GLY A N 1
ATOM 726 C CA . GLY A 1 87 ? -6.813 -11.110 4.351 1.00 59.09 87 GLY A CA 1
ATOM 727 C C . GLY A 1 87 ? -7.661 -11.126 3.079 1.00 59.09 87 GLY A C 1
ATOM 728 O O . GLY A 1 87 ? -7.323 -11.837 2.139 1.00 59.09 87 GLY A O 1
ATOM 729 N N . ALA A 1 88 ? -8.719 -10.315 2.997 1.00 59.25 88 ALA A N 1
ATOM 730 C CA . ALA A 1 88 ? -9.517 -10.154 1.782 1.00 59.25 88 ALA A CA 1
ATOM 731 C C . ALA A 1 88 ? -8.684 -9.575 0.631 1.00 59.25 88 ALA A C 1
ATOM 733 O O . ALA A 1 88 ? -8.739 -10.109 -0.476 1.00 59.25 88 ALA A O 1
ATOM 734 N N . LEU A 1 89 ? -7.846 -8.568 0.906 1.00 59.03 89 LEU A N 1
ATOM 735 C CA . LEU A 1 89 ? -6.890 -8.005 -0.061 1.00 59.03 89 LEU A CA 1
ATOM 736 C C . LEU A 1 89 ? -5.857 -9.037 -0.529 1.00 59.03 89 LEU A C 1
ATOM 738 O O . LEU A 1 89 ? -5.461 -9.023 -1.692 1.00 59.03 89 LEU A O 1
ATOM 742 N N . LEU A 1 90 ? -5.449 -9.962 0.341 1.00 55.69 90 LEU A N 1
ATOM 743 C CA . LEU A 1 90 ? -4.524 -11.053 0.007 1.00 55.69 90 LEU A CA 1
ATOM 744 C C . LEU A 1 90 ? -5.192 -12.236 -0.720 1.00 55.69 90 LEU A C 1
ATOM 746 O O . LEU A 1 90 ? -4.495 -13.018 -1.359 1.00 55.69 90 LEU A O 1
ATOM 750 N N . ARG A 1 91 ? -6.527 -12.365 -0.664 1.00 56.94 91 ARG A N 1
ATOM 751 C CA . ARG A 1 91 ? -7.308 -13.378 -1.406 1.00 56.94 91 ARG A CA 1
ATOM 752 C C . ARG A 1 91 ? -7.528 -13.022 -2.879 1.00 56.94 91 ARG A C 1
ATOM 754 O O . ARG A 1 91 ? -8.148 -13.793 -3.610 1.00 56.94 91 ARG A O 1
ATOM 761 N N . ILE A 1 92 ? -7.029 -11.875 -3.339 1.00 66.31 92 ILE A N 1
ATOM 762 C CA . ILE A 1 92 ? -7.012 -11.552 -4.765 1.00 66.31 92 ILE A CA 1
ATOM 763 C C . ILE A 1 92 ? -6.134 -12.588 -5.463 1.00 66.31 92 ILE A C 1
ATOM 765 O O . ILE A 1 92 ? -4.983 -12.804 -5.104 1.00 66.31 92 ILE A O 1
ATOM 769 N N . ASN A 1 93 ? -6.667 -13.193 -6.517 1.00 62.28 93 ASN A N 1
ATOM 770 C CA . ASN A 1 93 ? -6.009 -14.257 -7.280 1.00 62.28 93 ASN A CA 1
ATOM 771 C C . ASN A 1 93 ? -4.709 -13.841 -8.011 1.00 62.28 93 ASN A C 1
ATOM 773 O O . ASN A 1 93 ? -4.130 -14.641 -8.742 1.00 62.28 93 ASN A O 1
ATOM 777 N N . PHE A 1 94 ? -4.258 -12.600 -7.828 1.00 68.06 94 PHE A N 1
ATOM 778 C CA . PHE A 1 94 ? -3.005 -12.055 -8.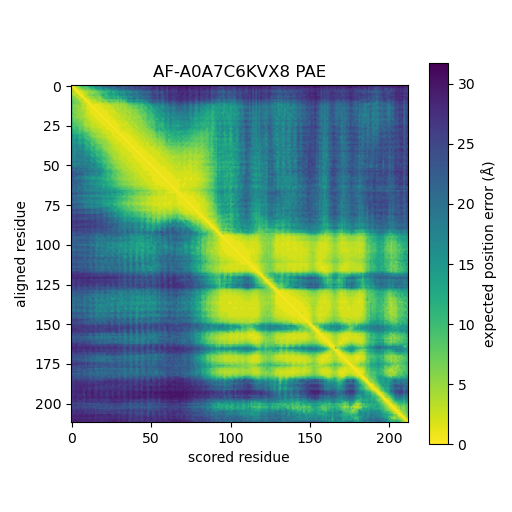336 1.00 68.06 94 PHE A CA 1
ATOM 779 C C . PHE A 1 94 ? -2.232 -11.450 -7.153 1.00 68.06 94 PHE A C 1
ATOM 781 O O . PHE A 1 94 ? -2.521 -10.309 -6.772 1.00 68.06 94 PHE A O 1
ATOM 788 N N . PRO A 1 95 ? -1.265 -12.176 -6.561 1.00 71.50 95 PRO A N 1
ATOM 789 C CA . PRO A 1 95 ? -0.480 -11.691 -5.425 1.00 71.50 95 PRO A CA 1
ATOM 790 C C . PRO A 1 95 ? 0.170 -10.325 -5.679 1.00 71.50 95 PRO A C 1
ATOM 792 O O . PRO A 1 95 ? 0.242 -9.484 -4.786 1.00 71.50 95 PRO A O 1
ATOM 795 N N . GLU A 1 96 ? 0.592 -10.054 -6.913 1.00 73.69 96 GLU A N 1
ATOM 796 C CA . GLU A 1 96 ? 1.197 -8.783 -7.308 1.00 73.69 96 GLU A CA 1
ATOM 797 C C . GLU A 1 96 ? 0.208 -7.609 -7.231 1.00 73.69 96 GLU A C 1
ATOM 799 O O . GLU A 1 96 ? 0.610 -6.490 -6.906 1.00 73.69 96 GLU A O 1
ATOM 804 N N . LEU A 1 97 ? -1.088 -7.848 -7.477 1.00 77.31 97 LEU A N 1
ATOM 805 C CA . LEU A 1 97 ? -2.126 -6.835 -7.268 1.00 77.31 97 LEU A CA 1
ATOM 806 C C . LEU A 1 97 ? -2.404 -6.608 -5.786 1.00 77.31 97 LEU A C 1
ATOM 808 O O . LEU A 1 97 ? -2.583 -5.460 -5.387 1.00 77.31 97 LEU A O 1
ATOM 812 N N . SER A 1 98 ? -2.372 -7.655 -4.961 1.00 75.88 98 SER A N 1
ATOM 813 C CA . SER A 1 98 ? -2.472 -7.504 -3.507 1.00 75.88 98 SER A CA 1
ATOM 814 C C . SER A 1 98 ? -1.344 -6.630 -2.962 1.00 75.88 98 SER A C 1
ATOM 816 O O . SER A 1 98 ? -1.601 -5.687 -2.215 1.00 75.88 98 SER A O 1
ATOM 818 N N . VAL A 1 99 ? -0.098 -6.883 -3.386 1.00 79.44 99 VAL A N 1
ATOM 819 C CA . VAL A 1 99 ? 1.049 -6.041 -3.009 1.00 79.44 99 VAL A CA 1
ATOM 820 C C . VAL A 1 99 ? 0.857 -4.605 -3.492 1.00 79.44 99 VAL A C 1
ATOM 822 O O . VAL A 1 99 ? 1.118 -3.668 -2.736 1.00 79.44 99 VAL A O 1
ATOM 825 N N . LEU A 1 100 ? 0.386 -4.409 -4.728 1.00 83.81 100 LEU A N 1
ATOM 826 C CA . LEU A 1 100 ? 0.091 -3.073 -5.239 1.00 83.81 100 LEU A CA 1
ATOM 827 C C . LEU A 1 100 ? -0.933 -2.357 -4.353 1.00 83.81 100 LEU A C 1
ATOM 829 O O . LEU A 1 100 ? -0.683 -1.224 -3.961 1.00 83.81 100 LEU A O 1
ATOM 833 N N . PHE A 1 101 ? -2.056 -2.991 -4.017 1.00 85.56 101 PHE A N 1
ATOM 834 C CA . PHE A 1 101 ? -3.117 -2.361 -3.227 1.00 85.56 101 PHE A CA 1
ATOM 835 C C . PHE A 1 101 ? -2.642 -2.000 -1.824 1.00 85.56 101 PHE A C 1
ATOM 837 O O . PHE A 1 101 ? -2.873 -0.877 -1.383 1.00 85.56 101 PHE A O 1
ATOM 844 N N . LEU A 1 102 ? -1.900 -2.894 -1.167 1.00 81.31 102 LEU A N 1
ATOM 845 C CA . LEU A 1 102 ? -1.270 -2.607 0.124 1.00 81.31 102 LEU A CA 1
ATOM 846 C C . LEU A 1 102 ? -0.323 -1.406 0.029 1.00 81.31 102 LEU A C 1
ATOM 848 O O . LEU A 1 102 ? -0.372 -0.508 0.865 1.00 81.31 102 LEU A O 1
ATOM 852 N N . LYS A 1 103 ? 0.498 -1.347 -1.025 1.00 84.88 103 LYS A N 1
ATOM 853 C CA . LYS A 1 103 ? 1.401 -0.217 -1.263 1.00 84.88 103 LYS A CA 1
ATOM 854 C C . LYS A 1 103 ? 0.641 1.087 -1.503 1.00 84.88 103 LYS A C 1
ATOM 856 O O . LYS A 1 103 ? 1.063 2.125 -1.006 1.00 84.88 103 LYS A O 1
ATOM 861 N N . LEU A 1 104 ? -0.447 1.053 -2.270 1.00 87.25 104 LEU A N 1
ATOM 862 C CA . LEU A 1 104 ? -1.267 2.235 -2.533 1.00 87.25 104 LEU A CA 1
ATOM 863 C C . LEU A 1 104 ? -1.959 2.732 -1.259 1.00 87.25 104 LEU A C 1
ATOM 865 O O . LEU A 1 104 ? -1.942 3.935 -1.029 1.00 87.25 104 LEU A O 1
ATOM 869 N N . LYS A 1 105 ? -2.478 1.834 -0.406 1.00 85.44 105 LYS A N 1
ATOM 870 C CA . LYS A 1 105 ? -3.010 2.209 0.916 1.00 85.44 105 LYS A CA 1
ATOM 871 C C . LYS A 1 105 ? -1.944 2.891 1.773 1.00 85.44 105 LYS A C 1
ATOM 873 O O . LYS A 1 105 ? -2.158 4.011 2.211 1.00 85.44 105 LYS A O 1
ATOM 878 N N . ALA A 1 106 ? -0.763 2.284 1.904 1.00 80.00 106 ALA A N 1
ATOM 879 C CA . ALA A 1 106 ? 0.331 2.862 2.688 1.00 80.00 106 ALA A CA 1
ATOM 880 C C . ALA A 1 106 ? 0.783 4.240 2.160 1.00 80.00 106 ALA A C 1
ATOM 882 O O . ALA A 1 106 ? 1.079 5.146 2.931 1.00 80.00 106 ALA A O 1
ATOM 883 N N . LEU A 1 107 ? 0.827 4.430 0.835 1.00 84.38 107 LEU A N 1
ATOM 884 C CA . LEU A 1 107 ? 1.143 5.733 0.236 1.00 84.38 107 LEU A CA 1
ATOM 885 C C . LEU A 1 107 ? 0.048 6.780 0.474 1.00 84.38 107 LEU A C 1
ATOM 887 O O . LEU A 1 107 ? 0.362 7.969 0.528 1.00 84.38 107 LEU A O 1
ATOM 891 N N . ALA A 1 108 ? -1.210 6.355 0.565 1.00 84.50 108 ALA A N 1
ATOM 892 C CA . ALA A 1 108 ? -2.347 7.230 0.814 1.00 84.50 108 ALA A CA 1
ATOM 893 C C . ALA A 1 108 ? -2.421 7.652 2.283 1.00 84.50 108 ALA A C 1
ATOM 895 O O . ALA A 1 108 ? -2.643 8.826 2.560 1.00 84.50 108 ALA A O 1
ATOM 896 N N . GLU A 1 109 ? -2.115 6.738 3.207 1.00 81.00 109 GLU A N 1
ATOM 897 C CA . GLU A 1 109 ? -2.009 7.018 4.643 1.00 81.00 109 GLU A CA 1
ATOM 898 C C . GLU A 1 109 ? -0.999 8.141 4.925 1.00 81.00 109 GLU A C 1
ATOM 900 O O . GLU A 1 109 ? -1.300 9.062 5.679 1.00 81.00 109 GLU A O 1
ATOM 905 N N . LEU A 1 110 ? 0.155 8.150 4.239 1.00 81.81 110 LEU A N 1
ATOM 906 C CA . LEU A 1 110 ? 1.143 9.242 4.330 1.00 81.81 110 LEU A CA 1
ATOM 907 C C . LEU A 1 110 ? 0.607 10.610 3.873 1.00 81.81 110 LEU A C 1
ATOM 909 O O . LEU A 1 110 ? 1.219 11.636 4.162 1.00 81.81 110 LEU A O 1
ATOM 913 N N . LYS A 1 111 ? -0.492 10.625 3.115 1.00 83.81 111 LYS A N 1
ATOM 914 C CA . LYS A 1 111 ? -1.176 11.826 2.621 1.00 83.81 111 LYS A CA 1
ATOM 915 C C . LYS A 1 111 ? -2.476 12.123 3.374 1.00 83.81 111 LYS A C 1
ATOM 917 O O . LYS A 1 111 ? -3.203 13.024 2.952 1.00 83.81 111 LYS A O 1
ATOM 922 N N . GLU A 1 112 ? -2.777 11.363 4.428 1.00 85.25 112 GLU A N 1
ATOM 923 C CA . GLU A 1 112 ? -4.057 11.417 5.146 1.00 85.25 112 GLU A CA 1
ATOM 924 C C . GLU A 1 112 ? -5.250 11.175 4.202 1.00 85.25 112 GLU A C 1
ATOM 926 O O . GLU A 1 112 ? -6.283 11.838 4.280 1.00 85.25 112 GLU A O 1
ATOM 931 N N . ILE A 1 113 ? -5.076 10.257 3.245 1.00 87.38 113 ILE A N 1
ATOM 932 C CA . ILE A 1 113 ? -6.113 9.816 2.312 1.00 87.38 113 ILE A CA 1
ATOM 933 C C . ILE A 1 113 ? -6.446 8.361 2.633 1.00 87.38 113 ILE A C 1
ATOM 935 O O . ILE A 1 113 ? -5.574 7.492 2.605 1.00 87.38 113 ILE A O 1
ATOM 939 N N . GLU A 1 114 ? -7.717 8.081 2.880 1.00 85.88 114 GLU A N 1
ATOM 940 C CA . GLU A 1 114 ? -8.216 6.722 3.021 1.00 85.88 114 GLU A CA 1
ATOM 941 C C . GLU A 1 114 ? -8.490 6.109 1.645 1.00 85.88 114 GLU A C 1
ATOM 943 O O . GLU A 1 114 ? -9.008 6.755 0.729 1.00 85.88 114 GLU A O 1
ATOM 948 N N . VAL A 1 115 ? -8.107 4.844 1.477 1.00 85.88 115 VAL A N 1
ATOM 949 C CA . VAL A 1 115 ? -8.271 4.122 0.216 1.00 85.88 115 VAL A CA 1
ATOM 950 C C . VAL A 1 115 ? -8.950 2.786 0.448 1.00 85.88 115 VAL A C 1
ATOM 952 O O . VAL A 1 115 ? -8.471 1.938 1.211 1.00 85.88 115 VAL A O 1
ATOM 955 N N . GLU A 1 116 ? -10.003 2.553 -0.324 1.00 85.31 116 GLU A N 1
ATOM 956 C CA . GLU A 1 116 ? -10.765 1.316 -0.319 1.00 85.31 116 GLU A CA 1
ATOM 957 C C . GLU A 1 116 ? -10.794 0.650 -1.693 1.00 85.31 116 GLU A C 1
ATOM 959 O O . GLU A 1 116 ? -10.930 1.297 -2.731 1.00 85.31 116 GLU A O 1
ATOM 964 N N . PHE A 1 117 ? -10.675 -0.677 -1.695 1.00 82.62 117 PHE A N 1
ATOM 965 C CA . PHE A 1 117 ? -10.721 -1.493 -2.903 1.00 82.62 117 PHE A CA 1
ATOM 966 C C . PHE A 1 117 ? -11.871 -2.485 -2.795 1.00 82.62 117 PHE A C 1
ATOM 968 O O . PHE A 1 117 ? -11.886 -3.326 -1.898 1.00 82.62 117 PHE A O 1
ATOM 975 N N . GLU A 1 118 ? -12.794 -2.432 -3.747 1.00 79.19 118 GLU A N 1
ATOM 976 C CA . GLU A 1 118 ? -13.820 -3.451 -3.909 1.00 79.19 118 GLU A CA 1
ATOM 977 C C . GLU A 1 118 ? -13.208 -4.675 -4.598 1.00 79.19 118 GLU A C 1
ATOM 979 O O . GLU A 1 118 ? -12.754 -4.623 -5.747 1.00 79.19 118 GLU A O 1
ATOM 984 N N . ILE A 1 119 ? -13.170 -5.790 -3.873 1.00 67.19 119 ILE A N 1
ATOM 985 C CA . ILE A 1 119 ? -12.576 -7.038 -4.344 1.00 67.19 119 ILE A CA 1
ATOM 986 C C . ILE A 1 119 ? -13.695 -7.957 -4.813 1.00 67.19 119 ILE A C 1
ATOM 988 O O . ILE A 1 119 ? -14.304 -8.673 -4.024 1.00 67.19 119 ILE A O 1
ATOM 992 N N . THR A 1 120 ? -13.954 -7.964 -6.116 1.00 63.12 120 THR A N 1
ATOM 993 C CA . THR A 1 120 ? -14.848 -8.952 -6.728 1.00 63.12 120 THR A CA 1
ATOM 994 C C . THR A 1 120 ? -14.043 -10.114 -7.307 1.00 63.12 120 THR A C 1
ATOM 996 O O . THR A 1 120 ? -13.067 -9.892 -8.030 1.00 63.12 120 THR A O 1
ATOM 999 N N . GLU A 1 121 ? -14.497 -11.349 -7.080 1.00 53.81 121 GLU A N 1
ATOM 1000 C CA . GLU A 1 121 ? -13.898 -12.594 -7.605 1.00 53.81 121 GLU A CA 1
ATOM 1001 C C . GLU A 1 121 ? -13.765 -12.617 -9.148 1.00 53.81 121 GLU A C 1
ATOM 1003 O O . GLU A 1 121 ? -12.948 -13.349 -9.717 1.00 53.81 121 GLU A O 1
ATOM 1008 N N . ASP A 1 122 ? -14.514 -11.748 -9.834 1.00 55.72 122 ASP A N 1
ATOM 1009 C CA . ASP A 1 122 ? -14.611 -11.640 -11.292 1.00 55.72 122 ASP A CA 1
ATOM 1010 C C . ASP A 1 122 ? -13.321 -11.199 -12.013 1.00 55.72 122 ASP A C 1
ATOM 1012 O O . ASP A 1 122 ? -13.209 -11.403 -13.225 1.00 55.72 122 ASP A O 1
ATOM 1016 N N . LEU A 1 123 ? -12.316 -10.670 -11.299 1.00 55.78 123 LEU A N 1
ATOM 1017 C CA . LEU A 1 123 ? -11.014 -10.274 -11.871 1.00 55.78 123 LEU A CA 1
ATOM 1018 C C . LEU A 1 123 ? -10.267 -11.442 -12.549 1.00 55.78 123 LEU A C 1
ATOM 1020 O O . LEU A 1 123 ? -9.485 -11.231 -13.477 1.00 55.78 123 LEU A O 1
ATOM 1024 N N . THR A 1 124 ? -10.513 -12.684 -12.123 1.00 51.16 124 THR A N 1
ATOM 1025 C CA . THR A 1 124 ? -9.819 -13.874 -12.659 1.00 51.16 124 THR A CA 1
ATOM 1026 C C . THR A 1 124 ? -10.362 -14.428 -13.948 1.00 51.16 124 THR A C 1
ATOM 1028 O O . THR A 1 124 ? -9.609 -15.041 -14.709 1.00 51.16 124 THR A O 1
ATOM 1031 N N . LYS A 1 125 ? -11.649 -14.213 -14.222 1.00 53.56 125 LYS A N 1
ATOM 1032 C CA . LYS A 1 125 ? -12.323 -14.834 -15.368 1.00 53.56 125 LYS A CA 1
ATOM 1033 C C . LYS A 1 125 ? -11.734 -14.391 -16.707 1.00 53.56 125 LYS A C 1
ATOM 1035 O O . LYS A 1 125 ? -12.012 -15.009 -17.727 1.00 53.56 125 LYS A O 1
ATOM 1040 N N . PHE A 1 126 ? -10.919 -13.336 -16.711 1.00 52.06 126 PHE A N 1
ATOM 1041 C CA . PHE A 1 126 ? -10.432 -12.705 -17.928 1.00 52.06 126 PHE A CA 1
ATOM 1042 C C . PHE A 1 126 ? -8.952 -12.954 -18.246 1.00 52.06 126 PHE A C 1
ATOM 1044 O O . PHE A 1 126 ? -8.497 -12.468 -19.277 1.00 52.06 126 PHE A O 1
ATOM 1051 N N . LYS A 1 127 ? -8.194 -13.669 -17.387 1.00 54.59 127 LYS A N 1
ATOM 1052 C CA . LYS A 1 127 ? -6.714 -13.746 -17.459 1.00 54.59 127 LYS A CA 1
ATOM 1053 C C . LYS A 1 127 ? -6.098 -12.424 -17.970 1.00 54.59 127 LYS A C 1
ATOM 1055 O O . LYS A 1 127 ? -5.406 -12.432 -18.993 1.00 54.59 127 LYS A O 1
ATOM 1060 N N . PRO A 1 128 ? -6.416 -11.267 -17.356 1.00 61.88 128 PRO A N 1
ATOM 1061 C CA . PRO A 1 128 ? -5.916 -10.011 -17.882 1.00 61.88 128 PRO A CA 1
ATOM 1062 C C . PRO A 1 128 ? -4.390 -10.024 -17.789 1.00 61.88 128 PRO A C 1
ATOM 1064 O O . PRO A 1 128 ? -3.820 -10.618 -16.874 1.00 61.88 128 PRO A O 1
ATOM 1067 N N . ASN A 1 129 ? -3.716 -9.369 -18.732 1.00 71.38 129 ASN A N 1
ATOM 1068 C CA . ASN A 1 129 ? -2.284 -9.154 -18.592 1.00 71.38 129 ASN A CA 1
ATOM 1069 C C . ASN A 1 129 ? -2.049 -8.348 -17.299 1.00 71.38 129 ASN A C 1
ATOM 1071 O O . ASN A 1 129 ? -2.569 -7.244 -17.144 1.00 71.38 129 ASN A O 1
ATOM 1075 N N . LEU A 1 130 ? -1.297 -8.932 -16.368 1.00 72.88 130 LEU A N 1
ATOM 1076 C CA . LEU A 1 130 ? -1.049 -8.385 -15.039 1.00 72.88 130 LEU A CA 1
ATOM 1077 C C . LEU A 1 130 ? -0.482 -6.955 -15.087 1.00 72.88 130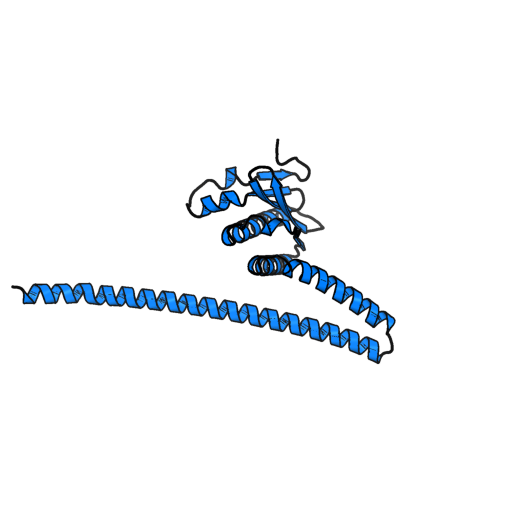 LEU A C 1
ATOM 1079 O O . LEU A 1 130 ? -0.910 -6.100 -14.312 1.00 72.88 130 LEU A O 1
ATOM 1083 N N . ASP A 1 131 ? 0.393 -6.663 -16.053 1.00 74.25 131 ASP A N 1
ATOM 1084 C CA . ASP A 1 131 ? 0.986 -5.332 -16.242 1.00 74.25 131 ASP A CA 1
ATOM 1085 C C . ASP A 1 131 ? -0.085 -4.261 -16.496 1.00 74.25 131 ASP A C 1
ATOM 1087 O O . ASP A 1 131 ? 0.016 -3.123 -16.036 1.00 74.25 131 ASP A O 1
ATOM 1091 N N . LEU A 1 132 ? -1.133 -4.635 -17.231 1.00 75.00 132 LEU A N 1
ATOM 1092 C CA . LEU A 1 132 ? -2.230 -3.756 -17.624 1.00 75.00 132 LEU A CA 1
ATOM 1093 C C . LEU A 1 132 ? -3.128 -3.415 -16.437 1.00 75.00 132 LEU A C 1
ATOM 1095 O O . LEU A 1 132 ? -3.539 -2.265 -16.282 1.00 75.00 132 LEU A O 1
ATOM 1099 N N . LEU A 1 133 ? -3.391 -4.402 -15.578 1.00 77.06 133 LEU A N 1
ATOM 1100 C CA . LEU A 1 133 ? -4.124 -4.194 -14.332 1.00 77.06 133 LEU A CA 1
ATOM 1101 C C . LEU A 1 133 ? -3.342 -3.254 -13.417 1.00 77.06 133 LEU A C 1
ATOM 1103 O O . LEU A 1 133 ? -3.875 -2.230 -12.993 1.00 77.06 133 LEU A O 1
ATOM 1107 N N . ILE A 1 134 ? -2.062 -3.558 -13.179 1.00 80.75 134 ILE A N 1
ATOM 1108 C CA . ILE A 1 134 ? -1.185 -2.749 -12.327 1.00 80.75 134 ILE A CA 1
ATOM 1109 C C . ILE A 1 134 ? -1.154 -1.298 -12.816 1.00 80.75 134 ILE A C 1
ATOM 1111 O O . ILE A 1 134 ? -1.321 -0.365 -12.028 1.00 80.75 134 ILE A O 1
ATOM 1115 N N . LEU A 1 135 ? -0.986 -1.099 -14.125 1.00 81.88 135 LEU A N 1
ATOM 1116 C CA . LEU A 1 135 ? -0.919 0.228 -14.721 1.00 81.88 135 LEU A CA 1
ATOM 1117 C C . LEU A 1 135 ? -2.236 0.998 -14.584 1.00 81.88 135 LEU A C 1
ATOM 1119 O O . LEU A 1 135 ? -2.212 2.186 -14.259 1.00 81.88 135 LEU A O 1
ATOM 1123 N N . ALA A 1 136 ? -3.375 0.342 -14.806 1.00 82.12 136 ALA A N 1
ATOM 1124 C CA . ALA A 1 136 ? -4.681 0.977 -14.691 1.00 82.12 136 ALA A CA 1
ATOM 1125 C C . ALA A 1 136 ? -4.998 1.391 -13.247 1.00 82.12 136 ALA A C 1
ATOM 1127 O O . ALA A 1 136 ? -5.363 2.544 -13.026 1.00 82.12 136 ALA A O 1
ATOM 1128 N N . TYR A 1 137 ? -4.790 0.506 -12.266 1.00 86.50 137 TYR A N 1
ATOM 1129 C CA . TYR A 1 137 ? -5.004 0.827 -10.850 1.00 86.50 137 TYR A CA 1
ATOM 1130 C C . TYR A 1 137 ? -4.071 1.939 -10.370 1.00 86.50 137 TYR A C 1
ATOM 1132 O O . TYR A 1 137 ? -4.523 2.892 -9.739 1.00 86.50 137 TYR A O 1
ATOM 1140 N N . ARG A 1 138 ? -2.784 1.882 -10.738 1.00 88.06 138 ARG A N 1
ATOM 1141 C CA . ARG A 1 138 ? -1.832 2.948 -10.404 1.00 88.06 138 ARG A CA 1
ATOM 1142 C C . ARG A 1 138 ? -2.239 4.286 -11.017 1.00 88.06 138 ARG A C 1
ATOM 1144 O O . ARG A 1 138 ? -2.180 5.312 -10.349 1.00 88.06 138 ARG A O 1
ATOM 1151 N N . LYS A 1 139 ? -2.685 4.288 -12.275 1.00 87.44 139 LYS A N 1
ATOM 1152 C CA . LYS A 1 139 ? -3.126 5.518 -12.937 1.00 87.44 139 LYS A CA 1
ATOM 1153 C C . LYS A 1 139 ? -4.392 6.087 -12.300 1.00 87.44 139 LYS A C 1
ATOM 1155 O O . LYS A 1 139 ? -4.497 7.303 -12.166 1.00 87.44 139 LYS A O 1
ATOM 1160 N N . ALA A 1 140 ? -5.333 5.222 -11.932 1.00 87.69 140 ALA A N 1
ATOM 1161 C CA . ALA A 1 140 ? -6.565 5.614 -11.262 1.00 87.69 140 ALA A CA 1
ATOM 1162 C C . ALA A 1 140 ? -6.253 6.256 -9.907 1.00 87.69 140 ALA A C 1
ATOM 1164 O O . ALA A 1 140 ? -6.772 7.328 -9.617 1.00 87.69 140 ALA A O 1
ATOM 1165 N N . TYR A 1 141 ? -5.320 5.669 -9.156 1.00 90.81 141 TYR A N 1
ATOM 1166 C CA . TYR A 1 141 ? -4.800 6.226 -7.912 1.00 90.81 141 TYR A CA 1
ATOM 1167 C C . TYR A 1 141 ? -4.170 7.607 -8.082 1.00 90.81 141 TYR A C 1
ATOM 1169 O O . TYR A 1 141 ? -4.596 8.549 -7.420 1.00 90.81 141 TYR A O 1
ATOM 1177 N N . ASP A 1 142 ? -3.218 7.758 -9.008 1.00 88.62 142 ASP A N 1
ATOM 1178 C CA . ASP A 1 142 ? -2.544 9.043 -9.228 1.00 88.62 142 ASP A CA 1
ATOM 1179 C C . ASP A 1 142 ? -3.553 10.160 -9.560 1.00 88.62 142 ASP A C 1
ATOM 1181 O O . ASP A 1 142 ? -3.427 11.289 -9.085 1.00 88.62 142 ASP A O 1
ATOM 1185 N N . LEU A 1 143 ? -4.573 9.845 -10.371 1.00 87.38 143 LEU A N 1
ATOM 1186 C CA . LEU A 1 143 ? -5.627 10.794 -10.732 1.00 87.38 143 LEU A CA 1
ATOM 1187 C C . LEU A 1 143 ? -6.588 11.075 -9.573 1.00 87.38 143 LEU A C 1
ATOM 1189 O O . LEU A 1 143 ? -6.973 12.227 -9.396 1.00 87.38 143 LEU A O 1
ATOM 1193 N N . GLY A 1 144 ? -6.961 10.052 -8.801 1.00 87.62 144 GLY A N 1
ATOM 1194 C CA . GLY A 1 144 ? -7.823 10.186 -7.630 1.00 87.62 144 GLY A CA 1
ATOM 1195 C C . GLY A 1 144 ? -7.187 11.064 -6.556 1.00 87.62 144 GLY A C 1
ATOM 1196 O O . GLY A 1 144 ? -7.808 12.025 -6.113 1.00 87.62 144 GLY A O 1
ATOM 1197 N N . CYS A 1 145 ? -5.919 10.820 -6.206 1.00 87.44 145 CYS A N 1
ATOM 1198 C CA . CYS A 1 145 ? -5.196 11.655 -5.244 1.00 87.44 145 CYS A CA 1
ATOM 1199 C C . CYS A 1 145 ? -5.086 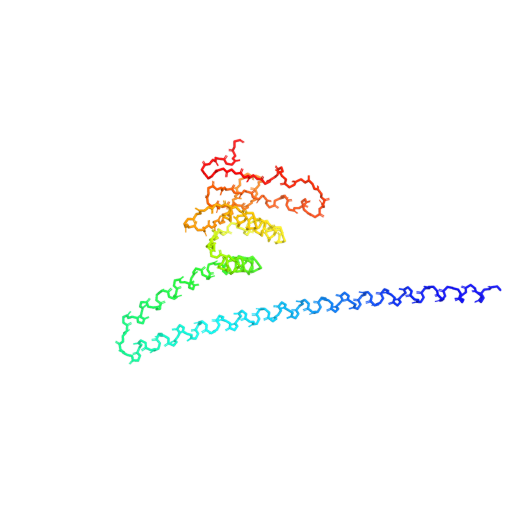13.103 -5.724 1.00 87.44 145 CYS A C 1
ATOM 1201 O O . CYS A 1 145 ? -5.412 14.017 -4.976 1.00 87.44 145 CYS A O 1
ATOM 1203 N N . ALA A 1 146 ? -4.697 13.318 -6.985 1.00 87.12 146 ALA A N 1
ATOM 1204 C CA . ALA A 1 146 ? -4.603 14.662 -7.552 1.00 87.12 146 ALA A CA 1
ATOM 1205 C C . ALA A 1 146 ? -5.959 15.388 -7.616 1.00 87.12 146 ALA A C 1
ATOM 1207 O O . ALA A 1 146 ? -5.998 16.604 -7.799 1.00 87.12 146 ALA A O 1
ATOM 1208 N N . GLU A 1 147 ? -7.070 14.656 -7.557 1.00 86.56 147 GLU A N 1
ATOM 1209 C CA . GLU A 1 147 ? -8.411 15.221 -7.517 1.00 86.56 147 GLU A CA 1
ATOM 1210 C C . GLU A 1 147 ? -8.838 15.570 -6.088 1.00 86.56 147 GLU A C 1
ATOM 1212 O O . GLU A 1 147 ? -9.314 16.681 -5.871 1.00 86.56 147 GLU A O 1
ATOM 1217 N N . ILE A 1 148 ? -8.585 14.686 -5.119 1.00 85.62 148 ILE A N 1
ATOM 1218 C CA . ILE A 1 148 ? -8.801 14.955 -3.689 1.00 85.62 148 ILE A CA 1
ATOM 1219 C C . ILE A 1 148 ? -7.958 16.144 -3.217 1.00 85.62 148 ILE A C 1
ATOM 1221 O O . ILE A 1 148 ? -8.475 17.022 -2.542 1.00 85.62 148 ILE A O 1
ATOM 1225 N N . GLU A 1 149 ? -6.687 16.229 -3.617 1.00 85.00 149 GLU A N 1
ATOM 1226 C CA . GLU A 1 149 ? -5.772 17.314 -3.219 1.00 85.00 149 GLU A CA 1
ATOM 1227 C C . GLU A 1 149 ? -6.240 18.710 -3.684 1.00 85.00 149 GLU A C 1
ATOM 1229 O O . GLU A 1 149 ? -5.824 19.720 -3.121 1.00 85.00 149 GLU A O 1
ATOM 1234 N N . LYS A 1 150 ? -7.112 18.793 -4.700 1.00 83.12 150 LYS A N 1
ATOM 1235 C CA . LYS A 1 150 ? -7.700 20.059 -5.182 1.00 83.12 150 LYS A CA 1
ATOM 1236 C C . LYS A 1 150 ? -8.962 20.465 -4.429 1.00 83.12 150 LYS A C 1
ATOM 1238 O O . LYS A 1 150 ? -9.440 21.581 -4.623 1.00 83.12 150 LYS A O 1
ATOM 1243 N N . GLN A 1 151 ? -9.539 19.556 -3.652 1.00 77.62 151 GLN A N 1
ATOM 1244 C CA . GLN A 1 151 ? -10.806 19.744 -2.964 1.00 77.62 151 GLN A CA 1
ATOM 1245 C C . GLN A 1 151 ? -10.532 19.892 -1.462 1.00 77.62 151 GLN A C 1
ATOM 1247 O O . GLN A 1 151 ? -9.837 19.077 -0.857 1.00 77.62 151 GLN A O 1
ATOM 1252 N N . SER A 1 152 ? -11.089 20.926 -0.833 1.00 72.19 152 SER A N 1
ATOM 1253 C CA . SER A 1 152 ? -11.057 21.071 0.628 1.00 72.19 152 SER A CA 1
ATOM 1254 C C . SER A 1 152 ? -12.141 20.191 1.253 1.00 72.19 152 SER A C 1
ATOM 1256 O O . SER A 1 152 ? -13.178 20.691 1.677 1.00 72.19 152 SER A O 1
ATOM 1258 N N . LEU A 1 153 ? -11.933 18.874 1.224 1.00 71.06 153 LEU A N 1
ATOM 1259 C CA . LEU A 1 153 ? -12.836 17.888 1.820 1.00 71.06 153 LEU A CA 1
ATOM 1260 C C . LEU A 1 153 ? -12.443 17.619 3.276 1.00 71.06 153 LEU A C 1
ATOM 1262 O O . LEU A 1 153 ? -11.254 17.479 3.568 1.00 71.06 153 LEU A O 1
ATOM 1266 N N . GLU A 1 154 ? -13.441 17.505 4.155 1.00 67.31 154 GLU A N 1
ATOM 1267 C CA . GLU A 1 154 ? -13.260 17.029 5.536 1.00 67.31 154 GLU A CA 1
ATOM 1268 C C . GLU A 1 154 ? -12.883 15.540 5.568 1.00 67.31 154 GLU A C 1
ATOM 1270 O O . GLU A 1 154 ? -12.031 15.140 6.355 1.00 67.31 154 GLU A O 1
ATOM 1275 N N . GLU A 1 155 ? -13.435 14.739 4.649 1.00 72.31 155 GLU A N 1
ATOM 1276 C CA . GLU A 1 155 ? -13.093 13.325 4.471 1.00 72.31 155 GLU A CA 1
ATOM 1277 C C . GLU A 1 155 ? -12.429 13.080 3.111 1.00 72.31 155 GLU A C 1
ATOM 1279 O O . GLU A 1 155 ? -13.000 13.320 2.042 1.00 72.31 155 GLU A O 1
ATOM 1284 N N . ARG A 1 156 ? -11.195 12.573 3.147 1.00 83.44 156 ARG A N 1
ATOM 1285 C CA . ARG A 1 156 ? -10.377 12.299 1.963 1.00 83.44 156 ARG A CA 1
ATOM 1286 C C . ARG A 1 156 ? -10.382 10.813 1.651 1.00 83.44 156 ARG A C 1
ATOM 1288 O O . ARG A 1 156 ? -9.422 10.119 1.962 1.00 83.44 156 ARG A O 1
ATOM 1295 N N . VAL A 1 157 ? -11.449 10.338 1.014 1.00 85.62 157 VAL A N 1
ATOM 1296 C CA . VAL A 1 157 ? -11.593 8.911 0.694 1.00 85.62 157 VAL A CA 1
ATOM 1297 C C . VAL A 1 157 ? -11.608 8.666 -0.811 1.00 85.62 157 VAL A C 1
ATOM 1299 O O . VAL A 1 157 ? -12.264 9.386 -1.573 1.00 85.62 157 VAL A O 1
ATOM 1302 N N . ILE A 1 158 ? -10.883 7.631 -1.241 1.00 89.12 158 ILE A N 1
ATOM 1303 C CA . ILE A 1 158 ? -10.864 7.143 -2.620 1.00 89.12 158 ILE A CA 1
ATOM 1304 C C . ILE A 1 158 ? -11.324 5.684 -2.658 1.00 89.12 158 ILE A C 1
ATOM 1306 O O . ILE A 1 158 ? -10.712 4.813 -2.041 1.00 89.12 158 ILE A O 1
ATOM 1310 N N . TYR A 1 159 ? -12.351 5.407 -3.461 1.00 87.81 159 TYR A N 1
ATOM 1311 C CA . TYR A 1 159 ? -12.907 4.065 -3.635 1.00 87.81 159 TYR A CA 1
ATOM 1312 C C . TYR A 1 159 ? -12.617 3.526 -5.032 1.00 87.81 159 TYR A C 1
ATOM 1314 O O . TYR A 1 159 ? -12.900 4.182 -6.036 1.00 87.81 159 TYR A O 1
ATOM 1322 N N . PHE A 1 160 ? -12.103 2.302 -5.110 1.00 87.62 160 PHE A N 1
ATOM 1323 C CA . PHE A 1 160 ? -11.837 1.609 -6.366 1.00 87.62 160 PHE A CA 1
ATOM 1324 C C . PHE A 1 160 ? -12.806 0.452 -6.576 1.00 87.62 160 PHE A C 1
ATOM 1326 O O . PHE A 1 160 ? -12.858 -0.463 -5.760 1.00 87.62 160 PHE A O 1
ATOM 1333 N N . ARG A 1 161 ? -13.492 0.435 -7.722 1.00 84.56 161 ARG A N 1
ATOM 1334 C CA . ARG A 1 161 ? -14.396 -0.646 -8.129 1.00 84.56 161 ARG A CA 1
ATOM 1335 C C . ARG A 1 161 ? -14.005 -1.215 -9.495 1.00 84.56 161 ARG A C 1
ATOM 1337 O O . ARG A 1 161 ? -13.943 -0.457 -10.466 1.00 84.56 161 ARG A O 1
ATOM 1344 N N . PRO A 1 162 ? -13.770 -2.529 -9.633 1.00 79.81 162 PRO A N 1
ATOM 1345 C CA . PRO A 1 162 ? -13.667 -3.157 -10.945 1.00 79.81 162 PRO A CA 1
ATOM 1346 C C . PRO A 1 162 ? -15.043 -3.164 -11.630 1.00 79.81 162 PRO A C 1
ATOM 1348 O O . PRO A 1 162 ? -16.045 -3.548 -11.035 1.00 79.81 162 PRO A O 1
ATOM 1351 N N . VAL A 1 163 ? -15.109 -2.752 -12.897 1.00 77.75 163 VAL A N 1
ATOM 1352 C CA . VAL A 1 163 ? -16.370 -2.673 -13.654 1.00 77.75 163 VAL A CA 1
ATOM 1353 C C . VAL A 1 163 ? -16.253 -3.434 -14.970 1.00 77.75 163 VAL A C 1
ATOM 1355 O O . VAL A 1 163 ? -15.283 -3.283 -15.718 1.00 77.75 163 VAL A O 1
ATOM 1358 N N . LYS A 1 164 ? -17.285 -4.231 -15.272 1.00 70.25 164 LYS A N 1
ATOM 1359 C CA . LYS A 1 164 ? -17.462 -4.956 -16.534 1.00 70.25 164 LYS A CA 1
ATOM 1360 C C . LYS A 1 164 ? -18.750 -4.501 -17.223 1.00 70.25 164 LYS A C 1
ATOM 1362 O O . LYS A 1 164 ? -19.829 -4.660 -16.661 1.00 70.25 164 LYS A O 1
ATOM 1367 N N . ARG A 1 165 ? -18.655 -3.994 -18.458 1.00 60.19 165 ARG A N 1
ATOM 1368 C CA . ARG A 1 165 ? -19.814 -3.807 -19.353 1.00 60.19 165 ARG A CA 1
ATOM 1369 C C . ARG A 1 165 ? -19.463 -4.209 -20.785 1.00 60.19 165 ARG A C 1
ATOM 1371 O O . ARG A 1 165 ? -18.468 -3.745 -21.333 1.00 60.19 165 ARG A O 1
ATOM 1378 N N . GLU A 1 166 ? -20.301 -5.068 -21.368 1.00 62.38 166 GLU A N 1
ATOM 1379 C CA . GLU A 1 166 ? -20.229 -5.600 -22.742 1.00 62.38 166 GLU A CA 1
ATOM 1380 C C . GLU A 1 166 ? -18.825 -6.032 -23.215 1.00 62.38 166 GLU A C 1
ATOM 1382 O O . GLU A 1 166 ? -18.460 -7.196 -23.052 1.00 62.38 166 GLU A O 1
ATOM 1387 N N . LYS A 1 167 ? -18.045 -5.107 -23.803 1.00 55.41 167 LYS A N 1
ATOM 1388 C CA . LYS A 1 167 ? -16.709 -5.322 -24.400 1.00 55.41 167 LYS A CA 1
ATOM 1389 C C . LYS A 1 167 ? -15.552 -4.663 -23.638 1.00 55.41 167 LYS A C 1
ATOM 1391 O O . LYS A 1 167 ? -14.398 -4.855 -24.020 1.00 55.41 167 LYS A O 1
ATOM 1396 N N . TYR A 1 168 ? -15.828 -3.895 -22.583 1.00 60.84 168 TYR A N 1
ATOM 1397 C CA . TYR A 1 168 ? -14.809 -3.156 -21.841 1.00 60.84 168 TYR A CA 1
ATOM 1398 C C . TYR A 1 168 ? -14.788 -3.569 -20.370 1.00 60.84 168 TYR A C 1
ATOM 1400 O O . TYR A 1 168 ? -15.808 -3.616 -19.680 1.00 60.84 168 TYR A O 1
ATOM 1408 N N . TYR A 1 169 ? -13.580 -3.862 -19.901 1.00 72.56 169 TYR A N 1
ATOM 1409 C CA . TYR A 1 169 ? -13.264 -4.107 -18.502 1.00 72.56 169 TYR A CA 1
ATOM 1410 C C . TYR A 1 169 ? -12.369 -2.961 -18.030 1.00 72.56 169 TYR A C 1
ATOM 1412 O O . TYR A 1 169 ? -11.497 -2.529 -18.790 1.00 72.56 169 TYR A O 1
ATOM 1420 N N . GLY A 1 170 ? -12.579 -2.442 -16.825 1.00 77.88 170 GLY A N 1
ATOM 1421 C CA . GLY A 1 170 ? -11.804 -1.319 -16.301 1.00 77.88 170 GLY A CA 1
ATOM 1422 C C . GLY A 1 170 ? -11.923 -1.156 -14.794 1.00 77.88 170 GLY A C 1
ATOM 1423 O O . GLY A 1 170 ? -12.658 -1.889 -14.134 1.00 77.88 170 GLY A O 1
ATOM 1424 N N . VAL A 1 171 ? -11.209 -0.167 -14.268 1.00 84.88 171 VAL A N 1
ATOM 1425 C CA . VAL A 1 171 ? -11.332 0.281 -12.883 1.00 84.88 171 VAL A CA 1
ATOM 1426 C C . VAL A 1 171 ? -12.054 1.622 -12.846 1.00 84.88 171 VAL A C 1
ATOM 1428 O O . VAL A 1 171 ? -11.736 2.549 -13.594 1.00 84.88 171 VAL A O 1
ATOM 1431 N N . LEU A 1 172 ? -13.051 1.705 -11.979 1.00 86.56 172 LEU A N 1
ATOM 1432 C CA . LEU A 1 172 ? -13.713 2.929 -11.575 1.00 86.56 172 LEU A CA 1
ATOM 1433 C C . LEU A 1 172 ? -13.050 3.420 -10.284 1.00 86.56 172 LEU A C 1
ATOM 1435 O O . LEU A 1 172 ? -12.839 2.633 -9.368 1.00 86.56 172 LEU A O 1
ATOM 1439 N N . CYS A 1 173 ? -12.715 4.700 -10.221 1.00 89.31 173 CYS A N 1
ATOM 1440 C CA . CYS A 1 173 ? -1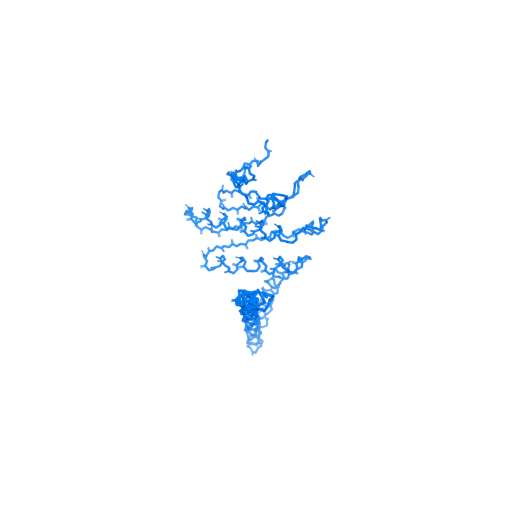2.149 5.365 -9.056 1.00 89.31 173 CYS A CA 1
ATOM 1441 C C . CYS A 1 173 ? -13.056 6.532 -8.677 1.00 89.31 173 CYS A C 1
ATOM 1443 O O . CYS A 1 173 ? -13.189 7.485 -9.443 1.00 89.31 173 CYS A O 1
ATOM 1445 N N . GLU A 1 174 ? -13.689 6.458 -7.516 1.00 87.38 174 GLU A N 1
ATOM 1446 C CA . GLU A 1 174 ? -14.495 7.534 -6.945 1.00 87.38 174 GLU A CA 1
ATOM 1447 C C . GLU A 1 174 ? -13.622 8.323 -5.965 1.00 87.38 174 GLU A C 1
ATOM 1449 O O . GLU A 1 174 ? -13.096 7.757 -5.013 1.00 87.38 174 GLU A O 1
ATOM 1454 N N . ALA A 1 175 ? -13.436 9.615 -6.224 1.00 85.69 175 ALA A N 1
ATOM 1455 C CA . ALA A 1 175 ? -12.584 10.520 -5.462 1.00 85.69 175 ALA A CA 1
ATOM 1456 C C . ALA A 1 175 ? -13.354 11.825 -5.202 1.00 85.69 175 ALA A C 1
ATOM 1458 O O . ALA A 1 175 ? -13.483 12.674 -6.092 1.00 85.69 175 ALA A O 1
ATOM 1459 N N . GLY A 1 176 ? -13.909 11.962 -3.994 1.00 81.88 176 GLY A N 1
ATOM 1460 C CA . GLY A 1 176 ? -14.727 13.116 -3.612 1.00 81.88 176 GLY A CA 1
ATOM 1461 C C . GLY A 1 176 ? -15.952 13.266 -4.514 1.00 81.88 176 GLY A C 1
ATOM 1462 O O . GLY A 1 176 ? -16.744 12.335 -4.665 1.00 81.88 176 GLY A O 1
ATOM 1463 N N . GLU A 1 177 ? -16.092 14.428 -5.155 1.00 78.69 177 GLU A N 1
ATOM 1464 C CA . GLU A 1 177 ? -17.181 14.704 -6.103 1.00 78.69 177 GLU A CA 1
ATOM 1465 C C . GLU A 1 177 ? -16.946 14.171 -7.520 1.00 78.69 177 GLU A C 1
ATOM 1467 O O . GLU A 1 177 ? -17.777 14.403 -8.403 1.00 78.69 177 GLU A O 1
ATOM 1472 N N . LYS A 1 178 ? -15.828 13.494 -7.796 1.00 82.00 178 LYS A N 1
ATOM 1473 C CA . LYS A 1 178 ? -15.534 12.988 -9.139 1.00 82.00 178 LYS A CA 1
ATOM 1474 C C . LYS A 1 178 ? -15.422 11.484 -9.172 1.00 82.00 178 LYS A C 1
ATOM 1476 O O . LYS A 1 178 ? -14.999 10.827 -8.229 1.00 82.00 178 LYS A O 1
ATOM 1481 N N . THR A 1 179 ? -15.742 10.951 -10.336 1.00 83.94 179 THR A N 1
ATOM 1482 C CA . THR A 1 179 ? -15.532 9.551 -10.651 1.00 83.94 179 THR A CA 1
ATOM 1483 C C . THR A 1 179 ? -14.681 9.471 -11.920 1.00 83.94 179 THR A C 1
ATOM 1485 O O . THR A 1 179 ? -14.804 10.288 -12.837 1.00 83.94 179 THR A O 1
ATOM 1488 N N . ILE A 1 180 ? -13.746 8.531 -11.941 1.00 84.69 180 ILE A N 1
ATOM 1489 C CA . ILE A 1 180 ? -12.736 8.362 -12.982 1.00 84.69 180 ILE A CA 1
ATOM 1490 C C . ILE A 1 180 ? -12.826 6.921 -13.465 1.00 84.69 180 ILE A C 1
ATOM 1492 O O . ILE A 1 180 ? -12.691 5.995 -12.672 1.00 84.69 180 ILE A O 1
ATOM 1496 N N . PHE A 1 181 ? -13.029 6.716 -14.762 1.00 83.56 181 PHE A N 1
ATOM 1497 C CA . PHE A 1 181 ? -13.020 5.381 -15.356 1.00 83.56 181 PHE A CA 1
ATOM 1498 C C . PHE A 1 181 ? -11.754 5.161 -16.183 1.00 83.56 181 PHE A C 1
ATOM 1500 O O . PHE A 1 181 ? -11.421 5.975 -17.050 1.00 83.56 181 PHE A O 1
ATOM 1507 N N . ILE A 1 182 ? -11.064 4.045 -15.931 1.00 82.44 182 ILE A N 1
ATOM 1508 C CA . ILE A 1 182 ? -9.882 3.620 -16.683 1.00 82.44 182 ILE A CA 1
ATOM 1509 C C . ILE A 1 182 ? -10.106 2.214 -17.253 1.00 82.44 182 ILE A C 1
ATOM 1511 O O . ILE A 1 182 ? -10.074 1.236 -16.503 1.00 82.44 182 ILE A O 1
ATOM 1515 N N . PRO A 1 183 ? -10.287 2.075 -18.578 1.00 76.94 183 PRO A N 1
ATOM 1516 C CA . PRO A 1 183 ? -10.415 0.770 -19.213 1.00 76.94 183 PRO A CA 1
ATOM 1517 C C . PRO A 1 183 ? -9.070 0.030 -19.250 1.00 76.94 183 PRO A C 1
ATOM 1519 O O . PRO A 1 183 ? -8.053 0.573 -19.682 1.00 76.94 183 PRO A O 1
ATOM 1522 N N . PHE A 1 184 ? -9.069 -1.256 -18.901 1.00 73.31 184 PHE A N 1
ATOM 1523 C CA . PHE A 1 184 ? -7.889 -2.116 -18.988 1.00 73.31 184 PHE A CA 1
ATOM 1524 C C . PHE A 1 184 ? -7.458 -2.349 -20.439 1.00 73.31 184 PHE A C 1
ATOM 1526 O O . PHE A 1 184 ? -6.270 -2.441 -20.706 1.00 73.31 184 PHE A O 1
ATOM 15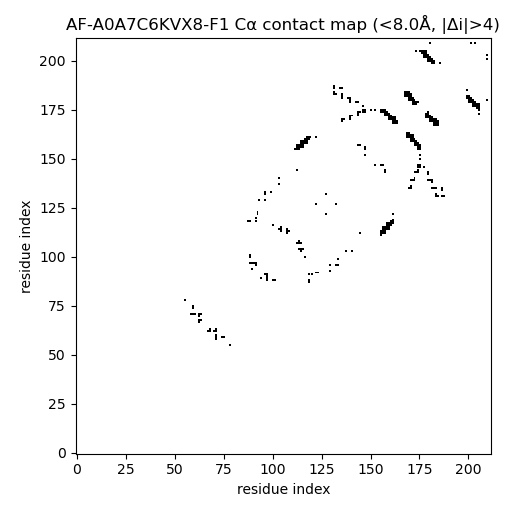33 N N . ALA A 1 185 ? -8.370 -2.359 -21.417 1.00 60.44 185 ALA A N 1
ATOM 1534 C CA . ALA A 1 185 ? -8.013 -2.521 -22.835 1.00 60.44 185 ALA A CA 1
ATOM 1535 C C . ALA A 1 185 ? -7.179 -1.352 -23.404 1.00 60.44 185 ALA A C 1
ATOM 1537 O O . ALA A 1 185 ? -6.361 -1.558 -24.303 1.00 60.44 185 ALA A O 1
ATOM 1538 N N . ALA A 1 186 ? -7.320 -0.138 -22.854 1.00 53.78 186 ALA A N 1
ATOM 1539 C CA . ALA A 1 186 ? -6.526 1.021 -23.272 1.00 53.78 186 ALA A CA 1
ATOM 1540 C C . ALA A 1 186 ? -5.031 0.864 -22.962 1.00 53.78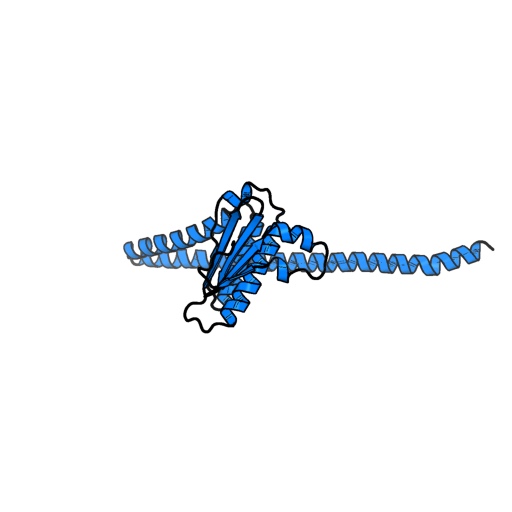 186 ALA A C 1
ATOM 1542 O O . ALA A 1 186 ? -4.205 1.587 -23.507 1.00 53.78 186 ALA A O 1
ATOM 1543 N N . THR A 1 187 ? -4.659 -0.100 -22.123 1.00 49.66 187 THR A N 1
ATOM 1544 C CA . THR A 1 187 ? -3.266 -0.313 -21.735 1.00 49.66 187 THR A CA 1
ATOM 1545 C C . THR A 1 187 ? -2.476 -1.168 -22.738 1.00 49.66 187 THR A C 1
ATOM 1547 O O . THR A 1 187 ? -1.261 -1.012 -22.823 1.00 49.66 187 THR A O 1
ATOM 1550 N N . ASN A 1 188 ? -3.127 -1.977 -23.592 1.00 41.06 188 ASN A N 1
ATOM 1551 C CA . ASN A 1 188 ? -2.448 -2.609 -24.741 1.00 41.06 188 ASN A CA 1
ATOM 1552 C C . ASN A 1 188 ? -1.937 -1.546 -25.737 1.00 41.06 188 ASN A C 1
ATOM 1554 O O . ASN A 1 188 ? -0.909 -1.736 -26.380 1.00 41.06 188 ASN A O 1
ATOM 1558 N N . TRP A 1 189 ? -2.612 -0.394 -25.801 1.00 39.69 189 TRP A N 1
ATOM 1559 C CA . TRP A 1 189 ? -2.182 0.786 -26.554 1.00 39.69 189 TRP A CA 1
ATOM 1560 C C . TRP A 1 189 ? -1.094 1.608 -25.841 1.00 39.69 189 TRP A C 1
ATOM 1562 O O . TRP A 1 189 ? -0.407 2.384 -26.493 1.00 39.69 189 TRP A O 1
ATOM 1572 N N . LEU A 1 190 ? -0.873 1.419 -24.532 1.00 40.81 190 LEU A N 1
ATOM 1573 C CA . LEU A 1 190 ? 0.144 2.153 -23.759 1.00 40.81 190 LEU A CA 1
ATOM 1574 C C . LEU A 1 190 ? 1.579 1.672 -24.005 1.00 40.81 190 LEU A C 1
ATOM 1576 O O . LEU A 1 190 ? 2.517 2.404 -23.691 1.00 40.81 190 LEU A O 1
ATOM 1580 N N . LYS A 1 191 ? 1.765 0.485 -24.599 1.00 46.09 191 LYS A N 1
ATOM 1581 C CA . LYS A 1 191 ? 3.083 0.046 -25.089 1.00 46.09 191 LYS A CA 1
ATOM 1582 C C . LYS A 1 191 ? 3.543 0.835 -26.324 1.00 46.09 191 LYS A C 1
ATOM 1584 O O . LYS A 1 191 ? 4.745 0.997 -26.501 1.00 46.09 191 LYS A O 1
ATOM 1589 N N . ASN A 1 192 ? 2.617 1.379 -27.119 1.00 42.84 192 ASN A N 1
ATOM 1590 C CA . ASN A 1 192 ? 2.922 2.248 -28.258 1.00 42.84 192 ASN A CA 1
ATOM 1591 C C . ASN A 1 192 ? 2.731 3.712 -27.836 1.00 42.84 192 ASN A C 1
ATOM 1593 O O . ASN A 1 192 ? 1.632 4.257 -27.889 1.00 42.84 192 ASN A O 1
ATOM 1597 N N . GLN A 1 193 ? 3.797 4.344 -27.344 1.00 42.97 193 GLN A N 1
ATOM 1598 C CA . GLN A 1 193 ? 3.771 5.744 -26.915 1.00 42.97 193 GLN A CA 1
ATOM 1599 C C . GLN A 1 193 ? 3.260 6.681 -28.023 1.00 42.97 193 GLN A C 1
ATOM 1601 O O . GLN A 1 193 ? 3.827 6.703 -29.107 1.00 42.97 193 GLN A O 1
ATOM 1606 N N . PHE A 1 194 ? 2.236 7.479 -27.705 1.00 36.00 194 PHE A N 1
ATOM 1607 C CA . PHE A 1 194 ? 2.134 8.946 -27.844 1.00 36.00 194 PHE A CA 1
ATOM 1608 C C . PHE A 1 194 ? 0.650 9.363 -27.951 1.00 36.00 194 PHE A C 1
ATOM 1610 O O . PHE A 1 194 ? -0.101 8.904 -28.801 1.00 36.00 194 PHE A O 1
ATOM 1617 N N . PHE A 1 195 ? 0.243 10.297 -27.085 1.00 39.09 195 PHE A N 1
ATOM 1618 C CA . PHE A 1 195 ? -0.811 11.283 -27.367 1.00 39.09 195 PHE A CA 1
ATOM 1619 C C . PHE A 1 195 ? -2.301 10.868 -27.501 1.00 39.09 195 PHE A C 1
ATOM 1621 O O . PHE A 1 195 ? -3.038 11.537 -28.215 1.00 39.09 195 PHE A O 1
ATOM 1628 N N . ILE A 1 196 ? -2.827 9.869 -26.771 1.00 38.41 196 ILE A N 1
ATOM 1629 C CA . ILE A 1 196 ? -4.302 9.635 -26.721 1.00 38.41 196 ILE A CA 1
ATOM 1630 C C . ILE A 1 196 ? -4.827 9.346 -25.297 1.00 38.41 196 ILE A C 1
ATOM 1632 O O . ILE A 1 196 ? -5.748 8.565 -25.083 1.00 38.41 196 ILE A O 1
ATOM 1636 N N . TRP A 1 197 ? -4.263 9.996 -24.276 1.00 38.50 197 TRP A N 1
ATOM 1637 C CA . TRP A 1 197 ? -4.699 9.787 -22.883 1.00 38.50 197 TRP A CA 1
ATOM 1638 C C . TRP A 1 197 ? -6.027 10.483 -22.550 1.00 38.50 197 TRP A C 1
ATOM 1640 O O . TRP A 1 197 ? -6.826 9.959 -21.781 1.00 38.50 197 TRP A O 1
ATOM 1650 N N . LYS A 1 198 ? -6.297 11.651 -23.151 1.00 43.34 198 LYS A N 1
ATOM 1651 C CA . LYS A 1 198 ? -7.493 12.458 -22.841 1.00 43.34 198 LYS A CA 1
ATOM 1652 C C . LYS A 1 198 ? -8.802 11.879 -23.381 1.00 43.34 198 LYS A C 1
ATOM 1654 O O . LYS A 1 198 ? -9.858 12.279 -22.916 1.00 43.34 198 LYS A O 1
ATOM 1659 N N . ARG A 1 199 ? -8.747 10.982 -24.370 1.00 44.09 199 ARG A N 1
ATOM 1660 C CA . ARG A 1 199 ? -9.950 10.511 -25.079 1.00 44.09 199 ARG A CA 1
ATOM 1661 C C . ARG A 1 199 ? -10.563 9.243 -24.476 1.00 44.09 199 ARG A C 1
ATOM 1663 O O . ARG A 1 199 ? -11.714 8.952 -24.762 1.00 44.09 199 ARG A O 1
ATOM 1670 N N . LEU A 1 200 ? -9.800 8.505 -23.664 1.00 49.03 200 LEU A N 1
ATOM 1671 C CA . LEU A 1 200 ? -10.206 7.217 -23.079 1.00 49.03 200 LEU A CA 1
ATOM 1672 C C . LEU A 1 200 ? -10.438 7.277 -21.564 1.00 49.03 200 LEU A C 1
ATOM 1674 O O . LEU A 1 200 ? -11.129 6.417 -21.028 1.00 49.03 200 LEU A O 1
ATOM 1678 N N . ILE A 1 201 ? -9.862 8.269 -20.879 1.00 57.38 201 ILE A N 1
ATOM 1679 C CA . ILE A 1 201 ? -10.125 8.517 -19.460 1.00 57.38 201 ILE A CA 1
ATOM 1680 C C . ILE A 1 201 ? -11.361 9.399 -19.379 1.00 57.38 201 ILE A C 1
ATOM 1682 O O . ILE A 1 201 ? -11.340 10.552 -19.809 1.00 57.38 201 ILE A O 1
ATOM 1686 N N . THR A 1 202 ? -12.431 8.861 -18.811 1.00 64.88 202 THR A N 1
ATOM 1687 C CA . THR A 1 202 ? -13.647 9.628 -18.564 1.00 64.88 202 THR A CA 1
ATOM 1688 C C . THR A 1 202 ? -13.627 10.107 -17.122 1.00 64.88 202 THR A C 1
ATOM 1690 O O . THR A 1 202 ? -13.488 9.300 -16.205 1.00 64.88 202 THR A O 1
ATOM 1693 N N . ILE A 1 203 ? -13.764 11.418 -16.930 1.00 69.38 203 ILE A N 1
ATOM 1694 C CA . ILE A 1 203 ? -13.921 12.049 -15.620 1.00 69.38 203 ILE A CA 1
ATOM 1695 C C . ILE A 1 203 ? -15.289 12.727 -15.624 1.00 69.38 203 ILE A C 1
ATOM 1697 O O . ILE A 1 203 ? -15.529 13.592 -16.467 1.00 69.38 203 ILE A O 1
ATOM 1701 N N . LYS A 1 204 ? -16.183 12.343 -14.712 1.00 71.25 204 LYS A N 1
ATOM 1702 C CA . LYS A 1 204 ? -17.490 13.003 -14.527 1.00 71.25 204 LYS A CA 1
ATOM 1703 C C . LYS A 1 204 ? -17.722 13.335 -13.057 1.00 71.25 204 LYS A C 1
ATOM 1705 O O . LYS A 1 204 ? -17.006 12.833 -12.188 1.00 71.25 204 LYS A O 1
ATOM 1710 N N . LYS A 1 205 ? -18.720 14.182 -12.790 1.00 64.44 205 LYS A N 1
ATOM 1711 C CA . LYS A 1 205 ? -19.220 14.390 -11.426 1.00 64.44 205 LYS A CA 1
ATOM 1712 C C . LYS A 1 205 ? -19.834 13.094 -10.892 1.00 64.44 205 LYS A C 1
ATOM 1714 O O . LYS A 1 205 ? -20.446 12.335 -11.645 1.00 64.44 205 LYS A O 1
ATOM 1719 N N . LYS A 1 206 ? -19.676 12.855 -9.595 1.00 55.03 206 LYS A N 1
ATOM 1720 C CA . LYS A 1 206 ? -20.245 11.721 -8.870 1.00 55.03 206 LYS A CA 1
ATOM 1721 C C . LYS A 1 206 ? -21.761 11.700 -9.081 1.00 55.03 206 LYS A C 1
ATOM 1723 O O . LYS A 1 206 ? -22.416 12.736 -9.018 1.00 55.03 206 LYS A O 1
ATOM 1728 N N . GLY A 1 207 ? -22.299 10.529 -9.414 1.00 50.94 207 GLY A N 1
ATOM 1729 C CA . GLY A 1 207 ? -23.720 10.343 -9.734 1.00 50.94 207 GLY A CA 1
ATOM 1730 C C . GLY A 1 207 ? -24.121 10.622 -11.190 1.00 50.94 207 GLY A C 1
ATOM 1731 O O . GLY A 1 207 ? -25.227 10.259 -11.579 1.00 50.94 207 GLY A O 1
ATOM 1732 N N . GLN A 1 208 ? -23.249 11.193 -12.032 1.00 45.62 208 GLN A N 1
ATOM 1733 C CA . GLN A 1 208 ? -23.509 11.238 -13.474 1.00 45.62 208 GLN A CA 1
ATOM 1734 C C . GLN A 1 208 ? -23.189 9.887 -14.115 1.00 45.62 208 GLN A C 1
ATOM 1736 O O . GLN A 1 208 ? -22.108 9.329 -13.914 1.00 45.62 208 GLN A O 1
ATOM 1741 N N . ASN A 1 209 ? -24.110 9.383 -14.941 1.00 51.25 209 ASN A N 1
ATOM 1742 C CA . ASN A 1 209 ? -23.866 8.175 -15.719 1.00 51.25 209 ASN A CA 1
ATOM 1743 C C . ASN A 1 209 ? -22.643 8.386 -16.611 1.00 51.25 209 ASN A C 1
ATOM 1745 O O . ASN A 1 209 ? -22.606 9.280 -17.454 1.00 51.25 209 ASN A O 1
ATOM 1749 N N . PHE A 1 210 ? -21.626 7.540 -16.444 1.00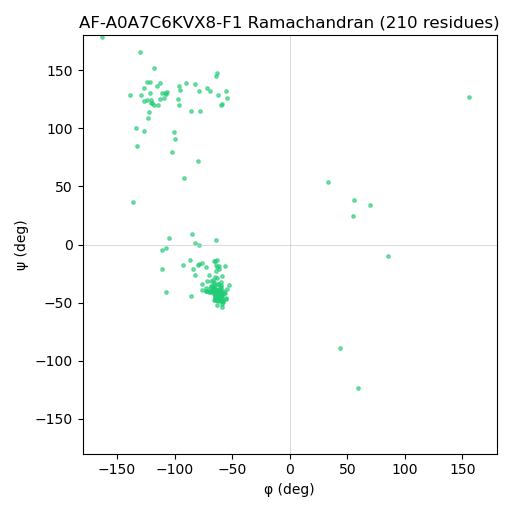 49.28 210 PHE A N 1
ATOM 1750 C CA . PHE A 1 210 ? -20.425 7.553 -17.286 1.00 49.28 210 PHE A CA 1
ATOM 1751 C C . PHE A 1 210 ? -20.724 7.212 -18.745 1.00 49.28 210 PHE A C 1
ATOM 1753 O O . PHE A 1 210 ? -19.943 7.562 -19.626 1.00 49.28 210 PHE A O 1
ATOM 1760 N N . PHE A 1 211 ? -21.889 6.620 -18.982 1.00 54.06 211 PHE A N 1
ATOM 1761 C CA . PHE A 1 211 ? -22.275 5.950 -20.206 1.00 54.06 211 PHE A CA 1
ATOM 1762 C C . PHE A 1 211 ? -23.678 6.437 -20.611 1.00 54.06 211 PHE A C 1
ATOM 1764 O O . PHE A 1 211 ? -24.674 5.833 -20.217 1.00 54.06 211 PHE A O 1
ATOM 1771 N N . GLU A 1 212 ? -23.712 7.575 -21.308 1.00 39.03 212 GLU A N 1
ATOM 1772 C CA . GLU A 1 212 ? -24.740 7.939 -22.299 1.00 39.03 212 GLU A CA 1
ATOM 1773 C C . GLU A 1 212 ? -24.133 7.700 -23.683 1.00 39.03 212 GLU A C 1
ATOM 1775 O O . GLU A 1 212 ? -22.906 7.950 -23.812 1.00 39.03 212 GLU A O 1
#

Secondary structure (DSSP, 8-state):
-HHHHHHHHHHHHHHHHHHHHHHHHHHHHHHHHHHHHHHHHHHHHHHHHHHHHHHHHHHHHHHHHTT-HHHHHHHHHHHHHHHHHHHHHHTSS-HHHHHHHHHHHHHHHTTT-EEEE---GGGGGG---HHHHHHHHHHHHHHHHHHHTTS--SS-EEEEEEEEETTEEEEEEEETTEEEEEEGGGGGGGGS-SS-STTT-EEEETTS-S--

Nearest PDB structures (foldseek):
  6e95-assembly1_A  TM=4.587E-01  e=2.320E-03  Saccharomyces cerevisiae S288C
  6e52-assembly1_A  TM=4.593E-01  e=6.257E-03  Saccharomyces cerevisiae S288C
  6azr-assembly1_C  TM=3.939E-01  e=1.795E-02  Thermotoga maritima MSB8
  3ehh-assembly1_B  TM=3.906E-01  e=7.473E-02  Bacillus subtilis
  3gif-assembly1_A  TM=3.725E-01  e=2.582E-01  Bacillus subtilis

pLDDT: mean 75.42, std 15.19, range [36.0, 96.88]

Foldseek 3Di:
DVVVVVVVCCVPVVVVVVVVVVVVVVVVVVVVVVVVVVVVVVVVVVVVVVVVVVVLVVVLVVCVVVVVNVVSVVSVVVVVVVVVQLVLLCPQPDNVSSVLQVVLQVVCVVVVAHEEEDDDPVPPVPVQDPVLQSVQVVVLSVVLVVVLVVDPDPHFYKYWDWDDDDPWTWIWIDHPQKIKTDTSVCVVVVVPDDDDPVPRIQIDTPPDDSDD

Sequence (212 aa):
MESKTYLIGFGVIFPILIIIFQAVIYKKNVRLKLLNEIQEQYLSLIRSQRHDLMNDFQVIYGYIQLNKNEKALEYIRHASQKSQELGALLRINFPELSVLFLKLKALAELKEIEVEFEITEDLTKFKPNLDLLILAYRKAYDLGCAEIEKQSLEERVIYFRPVKREKYYGVLCEAGEKTIFIPFAATNWLKNQFFIWKRLITIKKKGQNFFE

Mean predicted aligned error: 14.88 Å